Protein AF-A0AAE1QEJ2-F1 (afdb_monomer_lite)

Secondary structure (DSSP, 8-state):
--GGGS--PPPP--SGGGHHHHHHTT-EEE-BTTSHHHHHHHH--SSHHHHHHHH--GGG-BSSHHHHHHHHHHSSEEE---HHHHHHHHHHT-GGG----S--SS-PPP-----TT-TTHHHHHHHHHHHHHTTHHHHHHHHHHHHHHHHHGGGS-----SS--PPPP--HHHHHHHHHHHHHHHHHHHHHHHHHHHHHHHHHTT-

Foldseek 3Di:
DCPPQDPPDDPDDQDLVCVVVLVVVVEAEEEAPPDPLLVQLVPDPDDSSVVSNVRHDPVRYDNDVVVLVVCLQPDNYHYDDAPLVLLLVCLLQPVVSDDDHNDDPDHDDDDDDDDPPDVCVVVVVVVVVVCVVVCVVVVVSVVSSVVSNVNNVVPDDDDDPDDPPPRDPDDVVSCVVVVVVVVVVVVVVVVVVVVVVVVVVVVVVVD

Organism: NCBI:txid1843537

pLDDT: mean 81.91, std 16.11, range [33.69, 95.88]

InterPro domains:
  IPR052192 Ionotropic receptor [PTHR42643] (2-200)

Sequence (207 aa):
MAVLAVPSYETPVDSLWDLPAAAAQGFSVGLVKDTSIQYIFQEAKSGVYQEVWKLLDYTKFVRYPDHGFDKITQEKYLFINSQMNSELRAVQRGRQRFYLAQQTFYPQGYGIACFSGAPFLPKFNQMLMRILSSGLISHWKDIELGRASSSSSASSSTPTLTGNRKPEAITLEHLQAAFFILVLGFLTAVISLVGEVAWTAWSKSCW

Structure (mmCIF, N/CA/C/O backbone):
data_AF-A0AAE1QEJ2-F1
#
_entry.id   AF-A0AAE1QEJ2-F1
#
loop_
_atom_site.group_PDB
_atom_site.id
_atom_site.type_symbol
_atom_site.label_atom_id
_atom_site.label_alt_id
_atom_site.label_comp_id
_atom_site.label_asym_id
_atom_site.label_entity_id
_atom_site.label_seq_id
_atom_site.pdbx_PDB_ins_code
_atom_site.Cartn_x
_atom_site.Cartn_y
_atom_site.Cartn_z
_atom_site.occupancy
_atom_site.B_iso_or_equiv
_atom_site.auth_seq_id
_atom_site.auth_comp_id
_atom_site.auth_asym_id
_atom_site.auth_atom_id
_atom_site.pdbx_PDB_model_num
ATOM 1 N N . MET A 1 1 ? -32.666 9.761 10.739 1.00 40.25 1 MET A N 1
ATOM 2 C CA . MET A 1 1 ? -31.231 9.434 10.605 1.00 40.25 1 MET A CA 1
ATOM 3 C C . MET A 1 1 ? -30.922 8.311 11.581 1.00 40.25 1 MET A C 1
ATOM 5 O O . MET A 1 1 ? -31.095 8.510 12.774 1.00 40.25 1 MET A O 1
ATOM 9 N N . ALA A 1 2 ? -30.595 7.115 11.092 1.00 45.81 2 ALA A N 1
ATOM 10 C CA . ALA A 1 2 ? -30.314 5.957 11.940 1.00 45.81 2 ALA A CA 1
ATOM 11 C C . ALA A 1 2 ? -28.818 5.934 12.291 1.00 45.81 2 ALA A C 1
ATOM 13 O O . ALA A 1 2 ? -28.011 5.393 11.546 1.00 45.81 2 ALA A O 1
ATOM 14 N N . VAL A 1 3 ? -28.453 6.567 13.407 1.00 58.25 3 VAL A N 1
ATOM 15 C CA . VAL A 1 3 ? -27.060 6.678 13.890 1.00 58.25 3 VAL A CA 1
ATOM 16 C C . VAL A 1 3 ? -26.511 5.331 14.393 1.00 58.25 3 VAL A C 1
ATOM 18 O O . VAL A 1 3 ? -25.309 5.112 14.376 1.00 58.25 3 VAL A O 1
ATOM 21 N N . LEU A 1 4 ? -27.385 4.397 14.777 1.00 53.62 4 LEU A N 1
ATOM 22 C CA . LEU A 1 4 ? -27.013 3.111 15.386 1.00 53.62 4 LEU A CA 1
ATOM 23 C C . LEU A 1 4 ? -26.600 2.015 14.389 1.00 53.62 4 LEU A C 1
ATOM 25 O O . LEU A 1 4 ? -26.106 0.979 14.812 1.00 53.62 4 LEU A O 1
ATOM 29 N N . ALA A 1 5 ? -26.824 2.211 13.086 1.00 53.41 5 ALA A N 1
ATOM 30 C CA . ALA A 1 5 ? -26.539 1.205 12.054 1.00 53.41 5 ALA A CA 1
ATOM 31 C C . ALA A 1 5 ? -25.294 1.530 11.216 1.00 53.41 5 ALA A C 1
ATOM 33 O O . ALA A 1 5 ? -24.983 0.807 10.271 1.00 53.41 5 ALA A O 1
ATOM 34 N N . VAL A 1 6 ? -24.611 2.637 11.521 1.00 51.19 6 VAL A N 1
ATOM 35 C CA . VAL A 1 6 ? -23.364 3.007 10.856 1.00 51.19 6 VAL A CA 1
ATOM 36 C C . VAL A 1 6 ? -22.226 2.522 11.750 1.00 51.19 6 VAL A C 1
ATOM 38 O O . VAL A 1 6 ? -21.925 3.190 12.738 1.00 51.19 6 VAL A O 1
ATOM 41 N N . PRO A 1 7 ? -21.610 1.361 11.466 1.00 50.53 7 PRO A N 1
ATOM 42 C CA . PRO A 1 7 ? -20.359 1.001 12.117 1.00 50.53 7 PRO A CA 1
ATOM 43 C C . PRO A 1 7 ? -19.356 2.143 11.924 1.00 50.53 7 PRO A C 1
ATOM 45 O O . PRO A 1 7 ? -19.162 2.626 10.804 1.00 50.53 7 PRO A O 1
ATOM 48 N N . SER A 1 8 ? -18.740 2.588 13.020 1.00 47.16 8 SER A N 1
ATOM 49 C CA . SER A 1 8 ? -17.640 3.553 12.999 1.00 47.16 8 SER A CA 1
ATOM 50 C C . SER A 1 8 ? -16.418 2.898 12.358 1.00 47.16 8 SER A C 1
ATOM 52 O O . SER A 1 8 ? -15.532 2.403 13.049 1.00 47.16 8 SER A O 1
ATOM 54 N N . TYR A 1 9 ? -16.388 2.829 11.030 1.00 54.56 9 TYR A N 1
ATOM 55 C CA . TYR A 1 9 ? -15.175 2.465 10.314 1.00 54.56 9 TYR A CA 1
ATOM 56 C C . TYR A 1 9 ? -14.162 3.605 10.465 1.00 54.56 9 TYR A C 1
ATOM 58 O O . TYR A 1 9 ? -14.512 4.775 10.295 1.00 54.56 9 TYR A O 1
ATOM 66 N N . GLU A 1 10 ? -12.910 3.266 10.789 1.00 59.81 10 GLU A N 1
ATOM 67 C CA . GLU A 1 10 ? -11.792 4.200 10.632 1.00 59.81 10 GLU A CA 1
ATOM 68 C C . GLU A 1 10 ? -11.818 4.727 9.187 1.00 59.81 10 GLU A C 1
ATOM 70 O O . GLU A 1 10 ? -12.083 3.968 8.249 1.00 59.81 10 GLU A O 1
ATOM 75 N N . THR A 1 11 ? -11.624 6.037 9.007 1.00 65.69 11 THR A N 1
ATOM 76 C CA . THR A 1 11 ? -11.681 6.671 7.683 1.00 65.69 11 THR A CA 1
ATOM 77 C C . THR A 1 11 ? -10.707 5.965 6.743 1.00 65.69 11 THR A C 1
ATOM 79 O O . THR A 1 11 ? -9.507 5.960 7.038 1.00 65.69 11 THR A O 1
ATOM 82 N N . PRO A 1 12 ? -11.183 5.353 5.644 1.00 73.00 12 PRO A N 1
ATOM 83 C CA . PRO A 1 12 ? -10.303 4.636 4.742 1.00 73.00 12 PRO A CA 1
ATOM 84 C C . PRO A 1 12 ? -9.299 5.597 4.109 1.00 73.00 12 PRO A C 1
ATOM 86 O O . PRO A 1 12 ? -9.646 6.705 3.705 1.00 73.00 12 PRO A O 1
ATOM 89 N N . VAL A 1 13 ? -8.046 5.158 4.020 1.00 83.69 13 VAL A N 1
ATOM 90 C CA . VAL A 1 13 ? -6.993 5.880 3.303 1.00 83.69 13 VAL A CA 1
ATOM 91 C C . VAL A 1 13 ? -7.122 5.522 1.827 1.00 83.69 13 VAL A C 1
ATOM 93 O O . VAL A 1 13 ? -6.744 4.421 1.425 1.00 83.69 13 VAL A O 1
ATOM 96 N N . ASP A 1 14 ? -7.689 6.431 1.036 1.00 87.19 14 ASP A N 1
ATOM 97 C CA . ASP A 1 14 ? -7.987 6.193 -0.381 1.00 87.19 14 ASP A CA 1
ATOM 98 C C . ASP A 1 14 ? -6.968 6.823 -1.334 1.00 87.19 14 ASP A C 1
ATOM 100 O O . ASP A 1 14 ? -6.830 6.369 -2.474 1.00 87.19 14 ASP A O 1
ATOM 104 N N . SER A 1 15 ? -6.230 7.832 -0.868 1.00 87.62 15 SER A N 1
ATOM 105 C CA . SER A 1 15 ? -5.242 8.565 -1.655 1.00 87.62 15 SER A CA 1
ATOM 106 C C . SER A 1 15 ? -3.905 8.736 -0.930 1.00 87.62 15 SER A C 1
ATOM 108 O O . SER A 1 15 ? -3.794 8.589 0.287 1.00 87.62 15 SER A O 1
ATOM 110 N N . LEU A 1 16 ? -2.867 9.121 -1.683 1.00 87.38 16 LEU A N 1
ATOM 111 C CA . LEU A 1 16 ? -1.586 9.521 -1.085 1.00 87.38 16 LEU A CA 1
ATOM 112 C C . LEU A 1 16 ? -1.713 10.773 -0.204 1.00 87.38 16 LEU A C 1
ATOM 114 O O . LEU A 1 16 ? -0.916 10.949 0.714 1.00 87.38 16 LEU A O 1
ATOM 118 N N . TRP A 1 17 ? -2.705 11.625 -0.470 1.00 88.00 17 TRP A N 1
ATOM 119 C CA . TRP A 1 17 ? -2.951 12.854 0.284 1.00 88.00 17 TRP A CA 1
ATOM 120 C C . TRP A 1 17 ? -3.521 12.596 1.677 1.00 88.00 17 TRP A C 1
ATOM 122 O O . TRP A 1 17 ? -3.392 13.450 2.550 1.00 88.00 17 TRP A O 1
ATOM 132 N N . ASP A 1 18 ? -4.095 11.413 1.895 1.00 89.12 18 ASP A N 1
ATOM 133 C CA . ASP A 1 18 ? -4.664 11.004 3.180 1.00 89.12 18 ASP A CA 1
ATOM 134 C C . ASP A 1 18 ? -3.608 10.368 4.102 1.00 89.12 18 ASP A C 1
ATOM 136 O O . ASP A 1 18 ? -3.819 10.245 5.311 1.00 89.12 18 ASP A O 1
ATOM 140 N N . LEU A 1 19 ? -2.437 10.000 3.562 1.00 88.12 19 LEU A N 1
ATOM 141 C CA . LEU A 1 19 ? -1.341 9.395 4.328 1.00 88.12 19 LEU A CA 1
ATOM 142 C C . LEU A 1 19 ? -0.843 10.253 5.504 1.00 88.12 19 LEU A C 1
ATOM 144 O O . LEU A 1 19 ? -0.615 9.678 6.569 1.00 88.12 19 LEU A O 1
ATOM 148 N N . PRO A 1 20 ? -0.690 11.589 5.391 1.00 88.31 20 PRO A N 1
ATOM 149 C CA . PRO A 1 20 ? -0.313 12.427 6.528 1.00 88.31 20 PRO A CA 1
ATOM 150 C C . PRO A 1 20 ? -1.344 12.371 7.664 1.00 88.31 20 PRO A C 1
ATOM 152 O O . PRO A 1 20 ? -0.971 12.292 8.834 1.00 88.31 20 PRO A O 1
ATOM 155 N N . ALA A 1 21 ? -2.638 12.366 7.328 1.00 88.00 21 ALA A N 1
ATOM 156 C CA . ALA A 1 21 ? -3.711 12.270 8.314 1.00 88.00 21 ALA A CA 1
ATOM 157 C C . ALA A 1 21 ? -3.715 10.897 9.002 1.00 88.00 21 ALA A C 1
ATOM 159 O O . ALA A 1 21 ? -3.847 10.818 10.222 1.00 88.00 21 ALA A O 1
ATOM 160 N N . ALA A 1 22 ? -3.493 9.822 8.245 1.00 87.69 22 ALA A N 1
ATOM 161 C CA . ALA A 1 22 ? -3.368 8.479 8.802 1.00 87.69 22 ALA A CA 1
ATOM 162 C C . ALA A 1 22 ? -2.126 8.334 9.698 1.00 87.69 22 ALA A C 1
ATOM 164 O O . ALA A 1 22 ? -2.203 7.760 10.784 1.00 87.69 22 ALA A O 1
ATOM 165 N N . ALA A 1 23 ? -0.990 8.908 9.298 1.00 86.69 23 ALA A N 1
ATOM 166 C CA . ALA A 1 23 ? 0.221 8.915 10.115 1.00 86.69 23 ALA A CA 1
ATOM 167 C C . ALA A 1 23 ? -0.006 9.628 11.460 1.00 86.69 23 ALA A C 1
ATOM 169 O O . ALA A 1 23 ? 0.416 9.127 12.502 1.00 86.69 23 ALA A O 1
ATOM 170 N N . ALA A 1 24 ? -0.754 10.738 11.468 1.00 86.50 24 ALA A N 1
ATOM 171 C CA . ALA A 1 24 ? -1.148 11.430 12.698 1.00 86.50 24 ALA A CA 1
ATOM 172 C C . ALA A 1 24 ? -2.061 10.583 13.610 1.00 86.50 24 ALA A C 1
ATOM 174 O O . ALA A 1 24 ? -2.039 10.750 14.827 1.00 86.50 24 ALA A O 1
ATOM 175 N N . GLN A 1 25 ? -2.820 9.639 13.044 1.00 87.12 25 GLN A N 1
ATOM 176 C CA . GLN A 1 25 ? -3.629 8.658 13.784 1.00 87.12 25 GLN A CA 1
ATOM 177 C C . GLN A 1 25 ? -2.815 7.440 14.271 1.00 87.12 25 GLN A C 1
ATOM 179 O O . GLN A 1 25 ? -3.378 6.506 14.848 1.00 87.12 25 GLN A O 1
ATOM 184 N N . GLY A 1 26 ? -1.495 7.435 14.057 1.00 88.25 26 GLY A N 1
ATOM 185 C CA . GLY A 1 26 ? -0.587 6.379 14.503 1.00 88.25 26 GLY A CA 1
ATOM 186 C C . GLY A 1 26 ? -0.386 5.241 13.501 1.00 88.25 26 GLY A C 1
ATOM 187 O O . GLY A 1 26 ? 0.191 4.218 13.871 1.00 88.25 26 GLY A O 1
ATOM 188 N N . PHE A 1 27 ? -0.833 5.386 12.248 1.00 90.38 27 PHE A N 1
ATOM 189 C CA . PHE A 1 27 ? -0.509 4.412 11.207 1.00 90.38 27 PHE A CA 1
ATOM 190 C C . PHE A 1 27 ? 0.948 4.545 10.774 1.00 90.38 27 PHE A C 1
ATOM 192 O O . PHE A 1 27 ? 1.416 5.622 10.411 1.00 90.38 27 PHE A O 1
ATOM 199 N N . SER A 1 28 ? 1.659 3.422 10.751 1.00 91.44 28 SER A N 1
ATOM 200 C CA . SER A 1 28 ? 2.988 3.360 10.148 1.00 91.44 28 SER A CA 1
ATOM 201 C C . SER A 1 28 ? 2.877 2.982 8.676 1.00 91.44 28 SER A C 1
ATOM 203 O O . SER A 1 28 ? 2.123 2.084 8.313 1.00 91.44 28 SER A O 1
ATOM 205 N N . VAL A 1 29 ? 3.612 3.677 7.814 1.00 92.00 29 VAL A N 1
ATOM 206 C CA . VAL A 1 29 ? 3.600 3.423 6.371 1.00 92.00 29 VAL A CA 1
ATOM 207 C C . VAL A 1 29 ? 4.871 2.681 5.994 1.00 92.00 29 VAL A C 1
ATOM 209 O O . VAL A 1 29 ? 5.966 3.059 6.416 1.00 92.00 29 VAL A O 1
ATOM 212 N N . GLY A 1 30 ? 4.753 1.635 5.182 1.00 92.06 30 GLY A N 1
ATOM 213 C CA . GLY A 1 30 ? 5.932 0.952 4.683 1.00 92.06 30 GLY A CA 1
ATOM 214 C C . GLY A 1 30 ? 5.808 0.377 3.284 1.00 92.06 30 GLY A C 1
ATOM 215 O O . GLY A 1 30 ? 4.750 0.331 2.656 1.00 92.06 30 GLY A O 1
ATOM 216 N N . LEU A 1 31 ? 6.983 0.007 2.791 1.00 93.69 31 LEU A N 1
ATOM 217 C CA . LEU A 1 31 ? 7.288 -0.305 1.404 1.00 93.69 31 LEU A CA 1
ATOM 218 C C . LEU A 1 31 ? 8.185 -1.534 1.346 1.00 93.69 31 LEU A C 1
ATOM 220 O O . LEU A 1 31 ? 8.792 -1.931 2.345 1.00 93.69 31 LEU A O 1
ATOM 224 N N . VAL A 1 32 ? 8.313 -2.104 0.152 1.00 93.62 32 VAL A N 1
ATOM 225 C CA . VAL A 1 32 ? 9.334 -3.116 -0.117 1.00 93.62 32 VAL A CA 1
ATOM 226 C C . VAL A 1 32 ? 10.659 -2.429 -0.444 1.00 93.62 32 VAL A C 1
ATOM 228 O O . VAL A 1 32 ? 10.702 -1.545 -1.306 1.00 93.62 32 VAL A O 1
ATOM 231 N N . LYS A 1 33 ? 11.731 -2.848 0.233 1.00 92.75 33 LYS A N 1
ATOM 232 C CA . LYS A 1 33 ? 13.086 -2.321 0.033 1.00 92.75 33 LYS A CA 1
ATOM 233 C C . LYS A 1 33 ? 13.588 -2.560 -1.389 1.00 92.75 33 LYS A C 1
ATOM 235 O O . LYS A 1 33 ? 13.289 -3.592 -1.985 1.00 92.75 33 LYS A O 1
ATOM 240 N N . ASP A 1 34 ? 14.369 -1.611 -1.890 1.00 90.88 34 ASP A N 1
ATOM 241 C CA . ASP A 1 34 ? 15.094 -1.674 -3.164 1.00 90.88 34 ASP A CA 1
ATOM 242 C C . ASP A 1 34 ? 14.173 -1.904 -4.377 1.00 90.88 34 ASP A C 1
ATOM 244 O O . ASP A 1 34 ? 14.541 -2.535 -5.368 1.00 90.88 34 ASP A O 1
ATOM 248 N N . THR A 1 35 ? 12.944 -1.384 -4.303 1.00 90.25 35 THR A N 1
ATOM 249 C CA . THR A 1 35 ? 11.954 -1.463 -5.385 1.00 90.25 35 THR A CA 1
ATOM 250 C C . THR A 1 35 ? 11.780 -0.135 -6.103 1.00 90.25 35 THR A C 1
ATOM 252 O O . THR A 1 35 ? 12.029 0.930 -5.541 1.00 90.25 35 THR A O 1
ATOM 255 N N . SER A 1 36 ? 11.273 -0.184 -7.339 1.00 89.62 36 SER A N 1
ATOM 256 C CA . SER A 1 36 ? 10.950 1.011 -8.132 1.00 89.62 36 SER A CA 1
ATOM 257 C C . SER A 1 36 ? 10.072 2.012 -7.377 1.00 89.62 36 SER A C 1
ATOM 259 O O . SER A 1 36 ? 10.263 3.214 -7.514 1.00 89.62 36 SER A O 1
ATOM 261 N N . ILE A 1 37 ? 9.156 1.531 -6.533 1.00 90.50 37 ILE A N 1
ATOM 262 C CA . ILE A 1 37 ? 8.294 2.385 -5.711 1.00 90.50 37 ILE A CA 1
ATOM 263 C C . ILE A 1 37 ? 9.130 3.183 -4.702 1.00 90.50 37 ILE A C 1
ATOM 265 O O . ILE A 1 37 ? 8.950 4.393 -4.601 1.00 90.50 37 ILE A O 1
ATOM 269 N N . GLN A 1 38 ? 10.070 2.538 -3.999 1.00 91.94 38 GLN A N 1
ATOM 270 C CA . GLN A 1 38 ? 10.987 3.238 -3.092 1.00 91.94 38 GLN A CA 1
ATOM 271 C C . GLN A 1 38 ? 11.778 4.314 -3.844 1.00 91.94 38 GLN A C 1
ATOM 273 O O . GLN A 1 38 ? 11.824 5.456 -3.390 1.00 91.94 38 GLN A O 1
ATOM 278 N N . TYR A 1 39 ? 12.362 3.964 -4.995 1.00 91.75 39 TYR A N 1
ATOM 279 C CA . TYR A 1 39 ? 13.159 4.901 -5.790 1.00 91.75 39 TYR A CA 1
ATOM 280 C C . TYR A 1 39 ? 12.354 6.132 -6.226 1.00 91.75 39 TYR A C 1
ATOM 282 O O . TYR A 1 39 ? 12.859 7.244 -6.127 1.00 91.75 39 TYR A O 1
ATOM 290 N N . ILE A 1 40 ? 11.088 5.969 -6.627 1.00 91.62 40 ILE A N 1
ATOM 291 C CA . ILE A 1 40 ? 10.226 7.092 -7.041 1.00 91.62 40 ILE A CA 1
ATOM 292 C C . ILE A 1 40 ? 10.022 8.100 -5.909 1.00 91.62 40 ILE A C 1
ATOM 294 O O . ILE A 1 40 ? 10.117 9.304 -6.137 1.00 91.62 40 ILE A O 1
ATOM 298 N N . PHE A 1 41 ? 9.752 7.626 -4.691 1.00 92.06 41 PHE A N 1
ATOM 299 C CA . PHE A 1 41 ? 9.603 8.519 -3.542 1.00 92.06 41 PHE A CA 1
ATOM 300 C C . PHE A 1 41 ? 10.940 9.158 -3.147 1.00 92.06 41 PHE A C 1
ATOM 302 O O . PHE A 1 41 ? 10.983 10.344 -2.831 1.00 92.06 41 PHE A O 1
ATOM 309 N N . GLN A 1 42 ? 12.034 8.398 -3.218 1.00 92.25 42 GLN A N 1
ATOM 310 C CA . GLN A 1 42 ? 13.370 8.868 -2.862 1.00 92.25 42 GLN A CA 1
ATOM 311 C C . GLN A 1 42 ? 13.911 9.936 -3.829 1.00 92.25 42 GLN A C 1
ATOM 313 O O . GLN A 1 42 ? 14.566 10.882 -3.393 1.00 92.25 42 GLN A O 1
ATOM 318 N N . GLU A 1 43 ? 13.654 9.805 -5.132 1.00 93.06 43 GLU A N 1
ATOM 319 C CA . GLU A 1 43 ? 14.127 10.749 -6.155 1.00 93.06 43 GLU A CA 1
ATOM 320 C C . GLU A 1 43 ? 13.209 11.966 -6.340 1.00 93.06 43 GLU A C 1
ATOM 322 O O . GLU A 1 43 ? 13.578 12.930 -7.022 1.00 93.06 43 GLU A O 1
ATOM 327 N N . ALA A 1 44 ? 12.022 11.963 -5.730 1.00 91.12 44 ALA A N 1
ATOM 328 C CA . ALA A 1 44 ? 11.073 13.060 -5.835 1.00 91.12 44 ALA A CA 1
ATOM 329 C C . ALA A 1 44 ? 11.631 14.357 -5.220 1.00 91.12 44 ALA A C 1
ATOM 331 O O . ALA A 1 44 ? 11.829 14.479 -4.010 1.00 91.12 44 ALA A O 1
ATOM 332 N N . LYS A 1 45 ? 11.849 15.371 -6.065 1.00 89.12 45 LYS A N 1
ATOM 333 C CA . LYS A 1 45 ? 12.392 16.678 -5.649 1.00 89.12 45 LYS A CA 1
ATOM 334 C C . LYS A 1 45 ? 11.330 17.666 -5.161 1.00 89.12 45 LYS A C 1
ATOM 336 O O . LYS A 1 45 ? 11.683 18.631 -4.487 1.00 89.12 45 LYS A O 1
ATOM 341 N N . SER A 1 46 ? 10.065 17.452 -5.515 1.00 87.25 46 SER A N 1
ATOM 342 C CA . SER A 1 46 ? 8.933 18.308 -5.149 1.00 87.25 46 SER A CA 1
ATOM 343 C C . SER A 1 46 ? 7.600 17.555 -5.253 1.00 87.25 46 SER A C 1
ATOM 345 O O . SER A 1 46 ? 7.520 16.482 -5.857 1.00 87.25 46 SER A O 1
ATOM 347 N N . GLY A 1 47 ? 6.546 18.127 -4.664 1.00 88.88 47 GLY A N 1
ATOM 348 C CA . GLY A 1 47 ? 5.183 17.594 -4.709 1.00 88.88 47 GLY A CA 1
ATOM 349 C C . GLY A 1 47 ? 4.914 16.466 -3.708 1.00 88.88 47 GLY A C 1
ATOM 350 O O . GLY A 1 47 ? 5.713 16.192 -2.814 1.00 88.88 47 GLY A O 1
ATOM 351 N N . VAL A 1 48 ? 3.778 15.789 -3.894 1.00 89.19 48 VAL A N 1
ATOM 352 C CA . VAL A 1 48 ? 3.219 14.789 -2.957 1.00 89.19 48 VAL A CA 1
ATOM 353 C C . VAL A 1 48 ? 4.194 13.669 -2.643 1.00 89.19 48 VAL A C 1
ATOM 355 O O . VAL A 1 48 ? 4.308 13.240 -1.504 1.00 89.19 48 VAL A O 1
ATOM 358 N N . TYR A 1 49 ? 4.925 13.192 -3.650 1.00 91.31 49 TYR A N 1
ATOM 359 C CA . TYR A 1 49 ? 5.873 12.097 -3.474 1.00 91.31 49 TYR A CA 1
ATOM 360 C C . TYR A 1 49 ? 6.998 12.465 -2.504 1.00 91.31 49 TYR A C 1
ATOM 362 O O . TYR A 1 49 ? 7.388 11.644 -1.679 1.00 91.31 49 TYR A O 1
ATOM 370 N N . GLN A 1 50 ? 7.467 13.714 -2.539 1.00 91.69 50 GLN A N 1
ATOM 371 C CA . GLN A 1 50 ? 8.477 14.192 -1.602 1.00 91.69 50 GLN A CA 1
ATOM 372 C C . GLN A 1 50 ? 7.905 14.349 -0.186 1.00 91.69 50 GLN A C 1
ATOM 374 O O . GLN A 1 50 ? 8.585 14.050 0.794 1.00 91.69 50 GLN A O 1
ATOM 379 N N . GLU A 1 51 ? 6.668 14.830 -0.063 1.00 90.25 51 GLU A N 1
ATOM 380 C CA . GLU A 1 51 ? 5.989 14.957 1.232 1.00 90.25 51 GLU A CA 1
ATOM 381 C C . GLU A 1 51 ? 5.764 13.590 1.875 1.00 90.25 51 GLU A C 1
ATOM 383 O O . GLU A 1 51 ? 6.112 13.393 3.037 1.00 90.25 51 GLU A O 1
ATOM 388 N N . VAL A 1 52 ? 5.294 12.617 1.093 1.00 90.38 52 VAL A N 1
ATOM 389 C CA . VAL A 1 52 ? 5.146 11.226 1.529 1.00 90.38 52 VAL A CA 1
ATOM 390 C C . VAL A 1 52 ? 6.502 10.632 1.901 1.00 90.38 52 VAL A C 1
ATOM 392 O O . VAL A 1 52 ? 6.604 9.997 2.943 1.00 90.38 52 VAL A O 1
ATOM 395 N N . TRP A 1 53 ? 7.569 10.886 1.134 1.00 91.88 53 TRP A N 1
ATOM 396 C CA . TRP A 1 53 ? 8.915 10.408 1.477 1.00 91.88 53 TRP A CA 1
ATOM 397 C C . TRP A 1 53 ? 9.392 10.864 2.857 1.00 91.88 53 TRP A C 1
ATOM 399 O O . TRP A 1 53 ? 9.999 10.080 3.579 1.00 91.88 53 TRP A O 1
ATOM 409 N N . LYS A 1 54 ? 9.062 12.092 3.268 1.00 90.75 54 LYS A N 1
ATOM 410 C CA . LYS A 1 54 ? 9.396 12.604 4.609 1.00 90.75 54 LYS A CA 1
ATOM 411 C C . LYS A 1 54 ? 8.625 11.904 5.733 1.00 90.75 54 LYS A C 1
ATOM 413 O O . LYS A 1 54 ? 9.094 11.908 6.866 1.00 90.75 54 LYS A O 1
ATOM 418 N N . LEU A 1 55 ? 7.456 11.339 5.433 1.00 88.75 55 LEU A N 1
ATOM 419 C CA . LEU A 1 55 ? 6.633 10.585 6.385 1.00 88.75 55 LEU A CA 1
ATOM 420 C C . LEU A 1 55 ? 7.056 9.117 6.500 1.00 88.75 55 LEU A C 1
ATOM 422 O O . LEU A 1 55 ? 6.671 8.435 7.448 1.00 88.75 55 LEU A O 1
ATOM 426 N N . LEU A 1 56 ? 7.811 8.612 5.524 1.00 90.44 56 LEU A N 1
ATOM 427 C CA . LEU A 1 56 ? 8.220 7.219 5.471 1.00 90.44 56 LEU A CA 1
ATOM 428 C C . LEU A 1 56 ? 9.401 6.955 6.405 1.00 90.44 56 LEU A C 1
ATOM 430 O O . LEU A 1 56 ? 10.404 7.664 6.401 1.00 90.44 56 LEU A O 1
ATOM 434 N N . ASP A 1 57 ? 9.301 5.865 7.162 1.00 90.06 57 ASP A N 1
ATOM 435 C CA . ASP A 1 57 ? 10.376 5.383 8.023 1.00 90.06 57 ASP A CA 1
ATOM 436 C C . ASP A 1 57 ? 11.022 4.140 7.399 1.00 90.06 57 ASP A C 1
ATOM 438 O O . ASP A 1 57 ? 10.397 3.083 7.262 1.00 90.06 57 ASP A O 1
ATOM 442 N N . TYR A 1 58 ? 12.307 4.250 7.053 1.00 87.06 58 TYR A N 1
ATOM 443 C CA . TYR A 1 58 ? 13.079 3.162 6.452 1.00 87.06 58 TYR A CA 1
ATOM 444 C C . TYR A 1 58 ? 13.140 1.905 7.341 1.00 87.06 58 TYR A C 1
ATOM 446 O O . TYR A 1 58 ? 13.260 0.783 6.836 1.00 87.06 58 TYR A O 1
ATOM 454 N N . THR A 1 59 ? 13.015 2.051 8.666 1.00 88.12 59 THR A N 1
ATOM 455 C CA . THR A 1 59 ? 12.976 0.911 9.597 1.00 88.12 59 THR A CA 1
ATOM 456 C C . THR A 1 59 ? 11.705 0.073 9.442 1.00 88.12 59 THR A C 1
ATOM 458 O O . THR A 1 59 ? 11.705 -1.124 9.737 1.00 88.12 59 THR A O 1
ATOM 461 N N . LYS A 1 60 ? 10.626 0.672 8.923 1.00 90.69 60 LYS A N 1
ATOM 462 C CA . LYS A 1 60 ? 9.325 0.027 8.709 1.00 90.69 60 LYS A CA 1
ATOM 463 C C . LYS A 1 60 ? 9.219 -0.682 7.360 1.00 90.69 60 LYS A C 1
ATOM 465 O O . LYS A 1 60 ? 8.224 -1.373 7.113 1.00 90.69 60 LYS A O 1
ATOM 470 N N . PHE A 1 61 ? 10.233 -0.560 6.505 1.00 93.31 61 PHE A N 1
ATOM 471 C CA . PHE A 1 61 ? 10.256 -1.209 5.198 1.00 93.31 61 PHE A CA 1
ATOM 472 C C . PHE A 1 61 ? 10.518 -2.709 5.333 1.00 93.31 61 PHE A C 1
ATOM 474 O O . PHE A 1 61 ? 11.313 -3.164 6.158 1.00 93.31 61 PHE A O 1
ATOM 481 N N . VAL A 1 62 ? 9.872 -3.486 4.473 1.00 93.31 62 VAL A N 1
ATOM 482 C CA . VAL A 1 62 ? 9.973 -4.945 4.437 1.00 93.31 62 VAL A CA 1
ATOM 483 C C . VAL A 1 62 ? 10.851 -5.396 3.276 1.00 93.31 62 VAL A C 1
ATOM 485 O O . VAL A 1 62 ? 10.937 -4.737 2.246 1.00 93.31 62 VAL A O 1
ATOM 488 N N . ARG A 1 63 ? 11.522 -6.540 3.423 1.00 91.69 63 ARG A N 1
ATOM 489 C CA . ARG A 1 63 ? 12.332 -7.119 2.337 1.00 91.69 63 ARG A CA 1
ATOM 490 C C . ARG A 1 63 ? 11.492 -7.917 1.342 1.00 91.69 63 ARG A C 1
ATOM 492 O O . ARG A 1 63 ? 11.798 -7.932 0.158 1.00 91.69 63 ARG A O 1
ATOM 499 N N . TYR A 1 64 ? 10.435 -8.563 1.830 1.00 90.88 64 TYR A N 1
ATOM 500 C CA . TYR A 1 64 ? 9.532 -9.371 1.017 1.00 90.88 64 TYR A CA 1
ATOM 501 C C . TYR A 1 64 ? 8.098 -8.851 1.151 1.00 90.88 64 TYR A C 1
ATOM 503 O O . TYR A 1 64 ? 7.695 -8.512 2.268 1.00 90.88 64 TYR A O 1
ATOM 511 N N . PRO A 1 65 ? 7.312 -8.827 0.056 1.00 89.69 65 PRO A N 1
ATOM 512 C CA . PRO A 1 65 ? 5.927 -8.361 0.090 1.00 89.69 65 PRO A CA 1
ATOM 513 C C . PRO A 1 65 ? 5.056 -9.104 1.105 1.00 89.69 65 PRO A C 1
ATOM 515 O O . PRO A 1 65 ? 4.209 -8.489 1.740 1.00 89.69 65 PRO A O 1
ATOM 518 N N . ASP A 1 66 ? 5.292 -10.407 1.292 1.00 91.06 66 ASP A N 1
ATOM 519 C CA . ASP A 1 66 ? 4.537 -11.245 2.229 1.00 91.06 66 ASP A CA 1
ATOM 520 C C . ASP A 1 66 ? 4.539 -10.705 3.660 1.00 91.06 66 ASP A C 1
ATOM 522 O O . ASP A 1 66 ? 3.478 -10.612 4.273 1.00 91.06 66 ASP A O 1
ATOM 526 N N . HIS A 1 67 ? 5.697 -10.253 4.145 1.00 92.56 67 HIS A N 1
ATOM 527 C CA . HIS A 1 67 ? 5.807 -9.655 5.474 1.00 92.56 67 HIS A CA 1
ATOM 528 C C . HIS A 1 67 ? 5.049 -8.332 5.586 1.00 92.56 67 HIS A C 1
ATOM 530 O O . HIS A 1 67 ? 4.586 -7.984 6.668 1.00 92.56 67 HIS A O 1
ATOM 536 N N . GLY A 1 68 ? 4.915 -7.591 4.481 1.00 92.12 68 GLY A N 1
ATOM 537 C CA . GLY A 1 68 ? 4.077 -6.395 4.437 1.00 92.12 68 GLY A CA 1
ATOM 538 C C . GLY A 1 68 ? 2.616 -6.747 4.702 1.00 92.12 68 GLY A C 1
ATOM 539 O O . GLY A 1 68 ? 1.992 -6.144 5.567 1.00 92.12 68 GLY A O 1
ATOM 540 N N . PHE A 1 69 ? 2.095 -7.784 4.038 1.00 92.31 69 PHE A N 1
ATOM 541 C CA . PHE A 1 69 ? 0.725 -8.261 4.266 1.00 92.31 69 PHE A CA 1
ATOM 542 C C . PHE A 1 69 ? 0.513 -8.865 5.658 1.00 92.31 69 PHE A C 1
ATOM 544 O O . PHE A 1 69 ? -0.571 -8.703 6.212 1.00 92.31 69 PHE A O 1
ATOM 551 N N . ASP A 1 70 ? 1.517 -9.532 6.234 1.00 92.19 70 ASP A N 1
ATOM 552 C CA . ASP A 1 70 ? 1.443 -10.027 7.617 1.00 92.19 70 ASP A CA 1
ATOM 553 C C . ASP A 1 70 ? 1.287 -8.863 8.607 1.00 92.19 70 ASP A C 1
ATOM 555 O O . ASP A 1 70 ? 0.398 -8.885 9.459 1.00 92.19 70 ASP A O 1
ATOM 559 N N . LYS A 1 71 ? 2.086 -7.801 8.444 1.00 92.00 71 LYS A N 1
ATOM 560 C CA . LYS A 1 71 ? 2.046 -6.611 9.303 1.00 92.00 71 LYS A CA 1
ATOM 561 C C . LYS A 1 71 ? 0.708 -5.882 9.278 1.00 92.00 71 LYS A C 1
ATOM 563 O O . LYS A 1 71 ? 0.217 -5.524 10.341 1.00 92.00 71 LYS A O 1
ATOM 568 N N . ILE A 1 72 ? 0.076 -5.742 8.108 1.00 91.75 72 ILE A N 1
ATOM 569 C CA . ILE A 1 72 ? -1.264 -5.124 7.986 1.00 91.75 72 ILE A CA 1
ATOM 570 C C . ILE A 1 72 ? -2.280 -5.806 8.916 1.00 91.75 72 ILE A C 1
ATOM 572 O O . ILE A 1 72 ? -3.168 -5.154 9.451 1.00 91.75 72 ILE A O 1
ATOM 576 N N . THR A 1 73 ? -2.159 -7.122 9.116 1.00 88.56 73 THR A N 1
ATOM 577 C CA . THR A 1 73 ? -3.096 -7.878 9.963 1.00 88.56 73 THR A CA 1
ATOM 578 C C . THR A 1 73 ? -2.778 -7.824 11.459 1.00 88.56 73 THR A C 1
ATOM 580 O O . THR A 1 73 ? -3.612 -8.232 12.262 1.00 88.56 73 THR A O 1
ATOM 583 N N . GLN A 1 74 ? -1.587 -7.356 11.839 1.00 89.44 74 GLN A N 1
ATOM 584 C CA . GLN A 1 74 ? -1.078 -7.403 13.215 1.00 89.44 74 GLN A CA 1
ATOM 585 C C . GLN A 1 74 ? -0.971 -6.020 13.863 1.00 89.44 74 GLN A C 1
ATOM 587 O O . GLN A 1 74 ? -1.123 -5.895 15.075 1.00 89.44 74 GLN A O 1
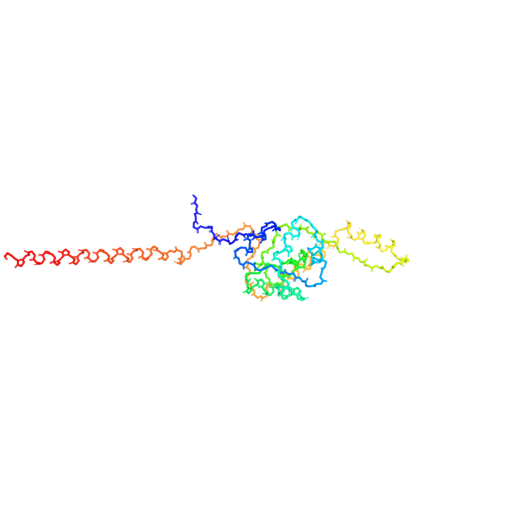ATOM 592 N N . GLU A 1 75 ? -0.692 -4.986 13.074 1.00 90.00 75 GLU A N 1
ATOM 593 C CA . GLU A 1 75 ? -0.427 -3.627 13.540 1.00 90.00 75 GLU A CA 1
ATOM 594 C C . GLU A 1 75 ? -1.147 -2.590 12.664 1.00 90.00 75 GLU A C 1
ATOM 596 O O . GLU A 1 75 ? -1.583 -2.887 11.551 1.00 90.00 75 GLU A O 1
ATOM 601 N N . LYS A 1 76 ? -1.264 -1.345 13.152 1.00 90.31 76 LYS A N 1
ATOM 602 C CA . LYS A 1 76 ? -1.760 -0.209 12.356 1.00 90.31 76 LYS A CA 1
ATOM 603 C C . LYS A 1 76 ? -0.726 0.157 11.287 1.00 90.31 76 LYS A C 1
ATOM 605 O O . LYS A 1 76 ? 0.106 1.050 11.475 1.00 90.31 76 LYS A O 1
ATOM 610 N N . TYR A 1 77 ? -0.746 -0.585 10.184 1.00 91.88 77 TYR A N 1
ATOM 611 C CA . TYR A 1 77 ? 0.253 -0.516 9.125 1.00 91.88 77 TYR A CA 1
ATOM 612 C C . TYR A 1 77 ? -0.388 -0.356 7.750 1.00 91.88 77 TYR A C 1
ATOM 614 O O . TYR A 1 77 ? -1.268 -1.120 7.354 1.00 91.88 77 TYR A O 1
ATOM 622 N N . LEU A 1 78 ? 0.094 0.636 7.007 1.00 92.31 78 LEU A N 1
ATOM 623 C CA . LEU A 1 78 ? -0.273 0.900 5.625 1.00 92.31 78 LEU A CA 1
ATOM 624 C C . LEU A 1 78 ? 0.854 0.417 4.724 1.00 92.31 78 LEU A C 1
ATOM 626 O O . LEU A 1 78 ? 2.001 0.853 4.843 1.00 92.31 78 LEU A O 1
ATOM 630 N N . PHE A 1 79 ? 0.521 -0.481 3.805 1.00 93.12 79 PHE A N 1
ATOM 631 C CA . PHE A 1 79 ? 1.502 -1.088 2.922 1.00 93.12 79 PHE A CA 1
ATOM 632 C C . PHE A 1 79 ? 1.321 -0.610 1.487 1.00 93.12 79 PHE A C 1
ATOM 634 O O . PHE A 1 79 ? 0.290 -0.854 0.860 1.00 93.12 79 PHE A O 1
ATOM 641 N N . ILE A 1 80 ? 2.349 0.047 0.955 1.00 92.06 80 ILE A N 1
ATOM 642 C CA . ILE A 1 80 ? 2.367 0.524 -0.424 1.00 92.06 80 ILE A CA 1
ATOM 643 C C . ILE A 1 80 ? 3.031 -0.540 -1.304 1.00 92.06 80 ILE A C 1
ATOM 645 O O . ILE A 1 80 ? 4.203 -0.877 -1.129 1.00 92.06 80 ILE A O 1
ATOM 649 N N . ASN A 1 81 ? 2.279 -1.060 -2.273 1.00 91.31 81 ASN A N 1
ATOM 650 C CA . ASN A 1 81 ? 2.726 -2.100 -3.198 1.00 91.31 81 ASN A CA 1
ATOM 651 C C . ASN A 1 81 ? 1.978 -1.996 -4.542 1.00 91.31 81 ASN A C 1
ATOM 653 O O . ASN A 1 81 ? 1.036 -1.214 -4.674 1.00 91.31 81 ASN A O 1
ATOM 657 N N . SER A 1 82 ? 2.381 -2.778 -5.548 1.00 89.25 82 SER A N 1
ATOM 658 C CA . SER A 1 82 ? 1.700 -2.802 -6.845 1.00 89.25 82 SER A CA 1
ATOM 659 C C . SER A 1 82 ? 0.261 -3.317 -6.728 1.00 89.25 82 SER A C 1
ATOM 661 O O . SER A 1 82 ? -0.012 -4.288 -6.019 1.00 89.25 82 SER A O 1
ATOM 663 N N . GLN A 1 83 ? -0.658 -2.692 -7.472 1.00 88.56 83 GLN A N 1
ATOM 664 C CA . GLN A 1 83 ? -2.091 -3.001 -7.416 1.00 88.56 83 GLN A CA 1
ATOM 665 C C . GLN A 1 83 ? -2.376 -4.492 -7.648 1.00 88.56 83 GLN A C 1
ATOM 667 O O . GLN A 1 83 ? -3.075 -5.112 -6.853 1.00 88.56 83 GLN A O 1
ATOM 672 N N . MET A 1 84 ? -1.783 -5.088 -8.689 1.00 86.31 84 MET A N 1
ATOM 673 C CA . MET A 1 84 ? -1.983 -6.505 -9.015 1.00 86.31 84 MET A CA 1
ATOM 674 C C . MET A 1 84 ? -1.552 -7.432 -7.871 1.00 86.31 84 MET A C 1
ATOM 676 O O . MET A 1 84 ? -2.255 -8.385 -7.538 1.00 86.31 84 MET A O 1
ATOM 680 N N . ASN A 1 85 ? -0.399 -7.155 -7.256 1.00 88.56 85 ASN A N 1
ATOM 681 C CA . ASN A 1 85 ? 0.113 -7.964 -6.153 1.00 88.56 85 ASN A CA 1
ATOM 682 C C . ASN A 1 85 ? -0.800 -7.832 -4.926 1.00 88.56 85 ASN A C 1
ATOM 684 O O . ASN A 1 85 ? -1.146 -8.831 -4.299 1.00 88.56 85 ASN A O 1
ATOM 688 N N . SER A 1 86 ? -1.262 -6.616 -4.637 1.00 90.56 86 SER A N 1
ATOM 689 C CA . SER A 1 86 ? -2.192 -6.355 -3.540 1.00 90.56 86 SER A CA 1
ATOM 690 C C . SER A 1 86 ? -3.564 -6.997 -3.740 1.00 90.56 86 SER A C 1
ATOM 692 O O . SER A 1 86 ? -4.074 -7.608 -2.804 1.00 90.56 86 SER A O 1
ATOM 694 N N . GLU A 1 87 ? -4.131 -6.950 -4.948 1.00 88.81 87 GLU A N 1
ATOM 695 C CA . GLU A 1 87 ? -5.375 -7.654 -5.291 1.00 88.81 87 GLU A CA 1
ATOM 696 C C . GLU A 1 87 ? -5.230 -9.167 -5.093 1.00 88.81 87 GLU A C 1
ATOM 698 O O . GLU A 1 87 ? -6.026 -9.782 -4.381 1.00 88.81 87 GLU A O 1
ATOM 703 N N . LEU A 1 88 ? -4.182 -9.762 -5.667 1.00 88.56 88 LEU A N 1
ATOM 704 C CA . LEU A 1 88 ? -3.958 -11.203 -5.606 1.00 88.56 88 LEU A CA 1
ATOM 705 C C . LEU A 1 88 ? -3.745 -11.688 -4.167 1.00 88.56 88 LEU A C 1
ATOM 707 O O . LEU A 1 88 ? -4.381 -12.650 -3.737 1.00 88.56 88 LEU A O 1
ATOM 711 N N . ARG A 1 89 ? -2.884 -11.013 -3.396 1.00 89.19 89 ARG A N 1
ATOM 712 C CA . ARG A 1 89 ? -2.593 -11.391 -2.004 1.00 89.19 89 ARG A CA 1
ATOM 713 C C . ARG A 1 89 ? -3.781 -11.171 -1.083 1.00 89.19 89 ARG A C 1
ATOM 715 O O . ARG A 1 89 ? -4.023 -12.019 -0.224 1.00 89.19 89 ARG A O 1
ATOM 722 N N . ALA A 1 90 ? -4.548 -10.100 -1.283 1.00 89.50 90 ALA A N 1
ATOM 723 C CA . ALA A 1 90 ? -5.778 -9.880 -0.533 1.00 89.50 90 ALA A CA 1
ATOM 724 C C . ALA A 1 90 ? -6.781 -11.012 -0.783 1.00 89.50 90 ALA A C 1
ATOM 726 O O . ALA A 1 90 ? -7.366 -11.522 0.167 1.00 89.50 90 ALA A O 1
ATOM 727 N N . VAL A 1 91 ? -6.950 -11.452 -2.034 1.00 88.75 91 VAL A N 1
ATOM 728 C CA . VAL A 1 91 ? -7.831 -12.582 -2.362 1.00 88.75 91 VAL A CA 1
ATOM 729 C C . VAL A 1 91 ? -7.322 -13.885 -1.739 1.00 88.75 91 VAL A C 1
ATOM 731 O O . VAL A 1 91 ? -8.089 -14.556 -1.057 1.00 88.75 91 VAL A O 1
ATOM 734 N N . GLN A 1 92 ? -6.031 -14.206 -1.882 1.00 86.56 92 GLN A N 1
ATOM 735 C CA . GLN A 1 92 ? -5.431 -15.425 -1.316 1.00 86.56 92 GLN A CA 1
ATOM 736 C C . GLN A 1 92 ? -5.550 -15.509 0.213 1.00 86.56 92 GLN A C 1
ATOM 738 O O . GLN A 1 92 ? -5.713 -16.595 0.763 1.00 86.56 92 GLN A O 1
ATOM 743 N N . ARG A 1 93 ? -5.456 -14.370 0.906 1.00 85.38 93 ARG A N 1
ATOM 744 C CA . ARG A 1 93 ? -5.448 -14.287 2.377 1.00 85.38 93 ARG A CA 1
ATOM 745 C C . ARG A 1 93 ? -6.817 -13.933 2.976 1.00 85.38 93 ARG A C 1
ATOM 747 O O . ARG A 1 93 ? -6.921 -13.728 4.186 1.00 85.38 93 ARG A O 1
ATOM 754 N N . GLY A 1 94 ? -7.858 -13.875 2.144 1.00 85.44 94 GLY A N 1
ATOM 755 C CA . GLY A 1 94 ? -9.213 -13.482 2.518 1.00 85.44 94 GLY A CA 1
ATOM 756 C C . GLY A 1 94 ? -9.449 -11.983 2.338 1.00 85.44 94 GLY A C 1
ATOM 757 O O . GLY A 1 94 ? -9.122 -11.177 3.208 1.00 85.44 94 GLY A O 1
ATOM 758 N N . ARG A 1 95 ? -10.102 -11.615 1.226 1.00 84.00 95 ARG A N 1
ATOM 759 C CA . ARG A 1 95 ? -10.308 -10.219 0.785 1.00 84.00 95 ARG A CA 1
ATOM 760 C C . ARG A 1 95 ? -10.928 -9.315 1.854 1.00 84.00 95 ARG A C 1
ATOM 762 O O . ARG A 1 95 ? -10.612 -8.134 1.892 1.00 84.00 95 ARG A O 1
ATOM 769 N N . GLN A 1 96 ? -11.770 -9.878 2.720 1.00 83.06 96 GLN A N 1
ATOM 770 C CA . GLN A 1 96 ? -12.471 -9.171 3.799 1.00 83.06 96 GLN A CA 1
ATOM 771 C C . GLN A 1 96 ? -11.522 -8.577 4.857 1.00 83.06 96 GLN A C 1
ATOM 773 O O . GLN A 1 96 ? -11.904 -7.654 5.564 1.00 83.06 96 GLN A O 1
ATOM 778 N N . ARG A 1 97 ? -10.290 -9.095 4.973 1.00 84.19 97 ARG A N 1
ATOM 779 C CA . ARG A 1 97 ? -9.287 -8.636 5.949 1.00 84.19 97 ARG A CA 1
ATOM 780 C C . ARG A 1 97 ? -8.472 -7.436 5.470 1.00 84.19 97 ARG A C 1
ATOM 782 O O . ARG A 1 97 ? -7.696 -6.889 6.242 1.00 84.19 97 ARG A O 1
ATOM 789 N N . PHE A 1 98 ? -8.611 -7.057 4.200 1.00 88.94 98 PHE A N 1
ATOM 790 C CA . PHE A 1 98 ? -7.774 -6.042 3.574 1.00 88.94 98 PHE A CA 1
AT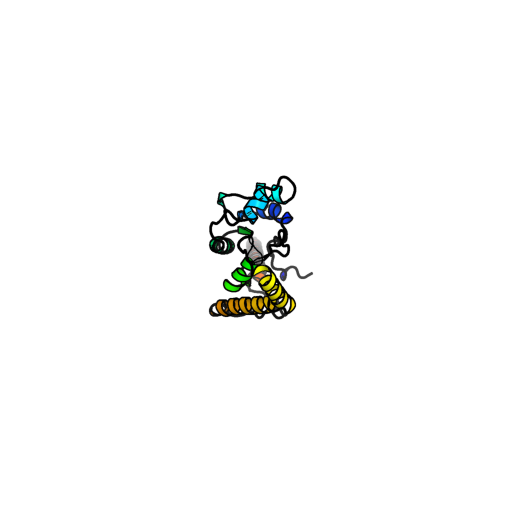OM 791 C C . PHE A 1 98 ? -8.630 -4.985 2.893 1.00 88.94 98 PHE A C 1
ATOM 793 O O . PHE A 1 98 ? -9.439 -5.289 2.012 1.00 88.94 98 PHE A O 1
ATOM 800 N N . TYR A 1 99 ? -8.375 -3.728 3.232 1.00 88.88 99 TYR A N 1
ATOM 801 C CA . TYR A 1 99 ? -8.851 -2.593 2.460 1.00 88.88 99 TYR A CA 1
ATOM 802 C C . TYR A 1 99 ? -7.815 -2.240 1.387 1.00 88.88 99 TYR A C 1
ATOM 804 O O . TYR A 1 99 ? -6.628 -2.135 1.682 1.00 88.88 99 TYR A O 1
ATOM 812 N N . LEU A 1 100 ? -8.255 -2.105 0.133 1.00 89.12 100 LEU A N 1
ATOM 813 C CA . LEU A 1 100 ? -7.401 -1.625 -0.957 1.00 89.12 100 LEU A CA 1
ATOM 814 C C . LEU A 1 100 ? -7.869 -0.218 -1.303 1.00 89.12 100 LEU A C 1
ATOM 816 O O . LEU A 1 100 ? -9.045 -0.055 -1.626 1.00 89.12 100 LEU A O 1
ATOM 820 N N . ALA A 1 101 ? -6.953 0.745 -1.231 1.00 88.12 101 ALA A N 1
ATOM 821 C CA . ALA A 1 101 ? -7.203 2.128 -1.612 1.00 88.12 101 ALA A CA 1
ATOM 822 C C . ALA A 1 101 ? -7.699 2.213 -3.062 1.00 88.12 101 ALA A C 1
ATOM 824 O O . ALA A 1 101 ? -7.228 1.472 -3.933 1.00 88.12 101 ALA A O 1
ATOM 825 N N . GLN A 1 102 ? -8.638 3.121 -3.325 1.00 83.88 102 GLN A N 1
ATOM 826 C CA . GLN A 1 102 ? -9.203 3.298 -4.664 1.00 83.88 102 GLN A CA 1
ATOM 827 C C . GLN A 1 102 ? -8.209 3.924 -5.647 1.00 83.88 102 GLN A C 1
ATOM 829 O O . GLN A 1 102 ? -8.201 3.576 -6.831 1.00 83.88 102 GLN A O 1
ATOM 834 N N . GLN A 1 103 ? -7.362 4.848 -5.184 1.00 85.69 103 GLN A N 1
ATOM 835 C CA . GLN A 1 103 ? -6.439 5.549 -6.064 1.00 85.69 103 GLN A CA 1
ATOM 836 C C . GLN A 1 103 ? -5.159 4.743 -6.307 1.00 85.69 103 GLN A C 1
ATOM 838 O O . GLN A 1 103 ? -4.410 4.411 -5.390 1.00 85.69 103 GLN A O 1
ATOM 843 N N . THR A 1 104 ? -4.836 4.537 -7.584 1.00 85.81 104 THR A N 1
ATOM 844 C CA . THR A 1 104 ? -3.495 4.118 -8.010 1.00 85.81 104 THR A CA 1
ATOM 845 C C . THR A 1 104 ? -2.684 5.353 -8.388 1.00 85.81 104 THR A C 1
ATOM 847 O O . THR A 1 104 ? -3.041 6.073 -9.315 1.00 85.81 104 THR A O 1
ATOM 850 N N . PHE A 1 105 ? -1.592 5.615 -7.670 1.00 84.19 105 PHE A N 1
ATOM 851 C CA . PHE A 1 105 ? -0.750 6.796 -7.905 1.00 84.19 105 PHE A CA 1
ATOM 852 C C . PHE A 1 105 ? 0.327 6.568 -8.974 1.00 84.19 105 PHE A C 1
ATOM 854 O O . PHE A 1 105 ? 0.740 7.504 -9.652 1.00 84.19 105 PHE A O 1
ATOM 861 N N . TYR A 1 106 ? 0.772 5.322 -9.143 1.00 83.88 106 TYR A N 1
ATOM 862 C CA . TYR A 1 106 ? 1.795 4.952 -10.113 1.00 83.88 106 TYR A CA 1
ATOM 863 C C . TYR A 1 106 ? 1.354 3.702 -10.885 1.00 83.88 106 TYR A C 1
ATOM 865 O O . TYR A 1 106 ? 1.591 2.580 -10.426 1.00 83.88 106 TYR A O 1
ATOM 873 N N . PRO A 1 107 ? 0.661 3.870 -12.028 1.00 78.94 107 PRO A N 1
ATOM 874 C CA . PRO A 1 107 ? 0.247 2.744 -12.852 1.00 78.94 107 PRO A CA 1
ATOM 875 C C . PRO A 1 107 ? 1.482 2.063 -13.452 1.00 78.94 107 PRO A C 1
ATOM 877 O O . PRO A 1 107 ? 2.166 2.612 -14.314 1.00 78.94 107 PRO A O 1
ATOM 880 N N . GLN A 1 108 ? 1.781 0.857 -12.969 1.00 79.38 108 GLN A N 1
ATOM 881 C CA . GLN A 1 108 ? 2.897 0.045 -13.449 1.00 79.38 108 GLN A CA 1
ATOM 882 C C . GLN A 1 108 ? 2.456 -0.841 -14.614 1.00 79.38 108 GLN A C 1
ATOM 884 O O . GLN A 1 108 ? 1.468 -1.569 -14.513 1.00 79.38 108 GLN A O 1
ATOM 889 N N . GLY A 1 109 ? 3.225 -0.813 -15.702 1.00 81.62 109 GLY A N 1
ATOM 890 C CA . GLY A 1 109 ? 3.113 -1.775 -16.794 1.00 81.62 109 GLY A CA 1
ATOM 891 C C . GLY A 1 109 ? 4.095 -2.931 -16.612 1.00 81.62 109 GLY A C 1
ATOM 892 O O . GLY A 1 109 ? 5.247 -2.715 -16.236 1.00 81.62 109 GLY A O 1
ATOM 893 N N . TYR A 1 110 ? 3.656 -4.152 -16.914 1.00 84.19 110 TYR A N 1
ATOM 894 C CA . TYR A 1 110 ? 4.542 -5.310 -17.025 1.00 84.19 110 TYR A CA 1
ATOM 895 C C . TYR A 1 110 ? 4.950 -5.509 -18.485 1.00 84.19 110 TYR A C 1
ATOM 897 O O . TYR A 1 110 ? 4.108 -5.477 -19.382 1.00 84.19 110 TYR A O 1
ATOM 905 N N . GLY A 1 111 ? 6.243 -5.727 -18.716 1.00 87.31 111 GLY A N 1
ATOM 906 C CA . GLY A 1 111 ? 6.809 -5.991 -20.034 1.00 87.31 111 GLY A CA 1
ATOM 907 C C . GLY A 1 111 ? 7.763 -7.179 -19.998 1.00 87.31 111 GLY A C 1
ATOM 908 O O . GLY A 1 111 ? 8.298 -7.532 -18.948 1.00 87.31 111 GLY A O 1
ATOM 909 N N . ILE A 1 112 ? 7.977 -7.794 -21.159 1.00 89.12 112 ILE A N 1
ATOM 910 C CA . ILE A 1 112 ? 8.938 -8.886 -21.330 1.00 89.12 112 ILE A CA 1
ATOM 911 C C . ILE A 1 112 ? 10.219 -8.280 -21.901 1.00 89.12 112 ILE A C 1
ATOM 913 O O . ILE A 1 112 ? 10.214 -7.747 -23.010 1.00 89.12 112 ILE A O 1
ATOM 917 N N . ALA A 1 113 ? 11.303 -8.332 -21.128 1.00 89.88 113 ALA A N 1
ATOM 918 C CA . ALA A 1 113 ? 12.598 -7.820 -21.552 1.00 89.88 113 ALA A CA 1
ATOM 919 C C . ALA A 1 113 ? 13.318 -8.841 -22.447 1.00 89.88 113 ALA A C 1
ATOM 921 O O . ALA A 1 113 ? 13.437 -10.014 -22.097 1.00 89.88 113 ALA A O 1
ATOM 922 N N . CYS A 1 114 ? 13.832 -8.376 -23.584 1.00 90.31 114 CYS A N 1
ATOM 923 C CA . CYS A 1 114 ? 14.644 -9.157 -24.516 1.00 90.31 114 CYS A CA 1
ATOM 924 C C . CYS A 1 114 ? 16.027 -8.511 -24.662 1.00 90.31 114 CYS A C 1
ATOM 926 O O . CYS A 1 114 ? 16.179 -7.308 -24.443 1.00 90.31 114 CYS A O 1
ATOM 928 N N . PHE A 1 115 ? 17.031 -9.292 -25.068 1.00 92.06 115 PHE A N 1
ATOM 929 C CA . PHE A 1 115 ? 18.345 -8.737 -25.397 1.00 92.06 115 PHE A CA 1
ATOM 930 C C . PHE A 1 115 ? 18.260 -7.790 -26.605 1.00 92.06 115 PHE A C 1
ATOM 932 O O . PHE A 1 115 ? 17.400 -7.936 -27.481 1.00 92.06 115 PHE A O 1
ATOM 939 N N . SER A 1 116 ? 19.166 -6.811 -26.650 1.00 90.00 116 SER A N 1
ATOM 940 C CA . SER A 1 116 ? 19.207 -5.833 -27.739 1.00 90.00 116 SER A CA 1
ATOM 941 C C . SER A 1 116 ? 19.464 -6.520 -29.083 1.00 90.00 116 SER A C 1
ATOM 943 O O . SER A 1 116 ? 20.369 -7.344 -29.198 1.00 90.00 116 SER A O 1
ATOM 945 N N . GLY A 1 117 ? 18.660 -6.197 -30.098 1.00 90.81 117 GLY A N 1
ATOM 946 C CA . GLY A 1 117 ? 18.779 -6.790 -31.434 1.00 90.81 117 GLY A CA 1
ATOM 947 C C . GLY A 1 117 ? 18.178 -8.192 -31.581 1.00 90.81 117 GLY A C 1
ATOM 948 O O . GLY A 1 117 ? 18.467 -8.868 -32.566 1.00 90.81 117 GLY A O 1
ATOM 949 N N . ALA A 1 118 ? 17.340 -8.645 -30.640 1.00 91.19 118 ALA A N 1
ATOM 950 C CA . ALA A 1 118 ? 16.680 -9.945 -30.740 1.00 91.19 118 ALA A CA 1
ATOM 951 C C . ALA A 1 118 ? 15.900 -10.100 -32.070 1.00 91.19 118 ALA A C 1
ATOM 953 O O . ALA A 1 118 ? 14.924 -9.379 -32.300 1.00 91.19 118 ALA A O 1
ATOM 954 N N . PRO A 1 119 ? 16.259 -11.068 -32.941 1.00 93.00 119 PRO A N 1
ATOM 955 C CA . PRO A 1 119 ? 15.698 -11.174 -34.294 1.00 93.00 119 PRO A CA 1
ATOM 956 C C . PRO A 1 119 ? 14.219 -11.588 -34.299 1.00 93.00 119 PRO A C 1
ATOM 958 O O . PRO A 1 119 ? 13.495 -11.346 -35.263 1.00 93.00 119 PRO A O 1
ATOM 961 N N . PHE A 1 120 ? 13.747 -12.201 -33.212 1.00 92.56 120 PHE A N 1
ATOM 962 C CA . PHE A 1 120 ? 12.353 -12.605 -33.041 1.00 92.56 120 PHE A CA 1
ATOM 963 C C . PHE A 1 120 ? 11.461 -11.492 -32.477 1.00 92.56 120 PHE A C 1
ATOM 965 O O . PHE A 1 120 ? 10.242 -11.662 -32.464 1.00 92.56 120 PHE A O 1
ATOM 972 N N . LEU A 1 121 ? 12.028 -10.361 -32.036 1.00 92.75 121 LEU A N 1
ATOM 973 C CA . LEU A 1 121 ? 11.286 -9.290 -31.369 1.00 92.75 121 LEU A CA 1
ATOM 974 C C . LEU A 1 121 ? 10.084 -8.783 -32.190 1.00 92.75 121 LEU A C 1
ATOM 976 O O . LEU A 1 121 ? 9.002 -8.673 -31.610 1.00 92.75 121 LEU A O 1
ATOM 980 N N . PRO A 1 122 ? 10.185 -8.557 -33.520 1.00 92.19 122 PRO A N 1
ATOM 981 C CA . PRO A 1 122 ? 9.043 -8.077 -34.300 1.00 92.19 122 PRO A CA 1
ATOM 982 C C . PRO A 1 122 ? 7.891 -9.088 -34.343 1.00 92.19 122 PRO A C 1
ATOM 984 O O . PRO A 1 122 ? 6.733 -8.728 -34.130 1.00 92.19 122 PRO A O 1
ATOM 987 N N . LYS A 1 123 ? 8.206 -10.372 -34.566 1.00 93.81 123 LYS A N 1
ATOM 988 C CA . LYS A 1 123 ? 7.201 -11.448 -34.589 1.00 93.81 123 LYS A CA 1
ATOM 989 C C . LYS A 1 123 ? 6.585 -11.662 -33.208 1.00 93.81 123 LYS A C 1
ATOM 991 O O . LYS A 1 123 ? 5.374 -11.829 -33.100 1.00 93.81 123 LYS A O 1
ATOM 996 N N . PHE A 1 124 ? 7.405 -11.623 -32.160 1.00 93.31 124 PHE A N 1
ATOM 997 C CA . PHE A 1 124 ? 6.957 -11.765 -30.779 1.00 93.31 124 PHE A CA 1
ATOM 998 C C . PHE A 1 124 ? 6.002 -10.639 -30.379 1.00 93.31 124 PHE A C 1
ATOM 1000 O O . PHE A 1 124 ? 4.918 -10.909 -29.872 1.00 93.31 124 PHE A O 1
ATOM 1007 N N . ASN A 1 125 ? 6.351 -9.388 -30.691 1.00 92.62 125 ASN A N 1
ATOM 1008 C CA . ASN A 1 125 ? 5.502 -8.239 -30.394 1.00 92.62 125 ASN A CA 1
ATOM 1009 C C . ASN A 1 125 ? 4.157 -8.318 -31.135 1.00 92.62 125 ASN A C 1
ATOM 1011 O O . ASN A 1 125 ? 3.109 -8.039 -30.560 1.00 92.62 125 ASN A O 1
ATOM 1015 N N . GLN A 1 126 ? 4.162 -8.778 -32.392 1.00 95.06 126 GLN A N 1
ATOM 1016 C CA . GLN A 1 126 ? 2.927 -9.000 -33.145 1.00 95.06 126 GLN A CA 1
ATOM 1017 C C . GLN A 1 126 ? 2.031 -10.062 -32.487 1.00 95.06 126 GLN A C 1
ATOM 1019 O O . GLN A 1 126 ? 0.819 -9.871 -32.400 1.00 95.06 126 GLN A O 1
ATOM 1024 N N . MET A 1 127 ? 2.603 -11.176 -32.017 1.00 93.62 127 MET A N 1
ATOM 1025 C CA . MET A 1 127 ? 1.837 -12.200 -31.296 1.00 93.62 127 MET A CA 1
ATOM 1026 C C . MET A 1 127 ? 1.308 -11.678 -29.960 1.00 93.62 127 MET A C 1
ATOM 1028 O O . MET A 1 127 ? 0.142 -11.901 -29.645 1.00 93.62 127 MET A O 1
ATOM 1032 N N . LEU A 1 128 ? 2.129 -10.943 -29.207 1.00 92.50 128 LEU A N 1
ATOM 1033 C CA . LEU A 1 128 ? 1.729 -10.347 -27.936 1.00 92.50 128 LEU A CA 1
ATOM 1034 C C . LEU A 1 128 ? 0.548 -9.387 -28.123 1.00 92.50 128 LEU A C 1
ATOM 1036 O O . LEU A 1 128 ? -0.438 -9.479 -27.398 1.00 92.50 128 LEU A O 1
ATOM 1040 N N . MET A 1 129 ? 0.590 -8.540 -29.155 1.00 93.38 129 MET A N 1
ATOM 1041 C CA . MET A 1 129 ? -0.524 -7.655 -29.502 1.00 93.38 129 MET A CA 1
ATOM 1042 C C . MET A 1 129 ? -1.797 -8.424 -29.857 1.00 93.38 129 MET A C 1
ATOM 1044 O O . MET A 1 129 ? -2.878 -8.025 -29.434 1.00 93.38 129 MET A O 1
ATOM 1048 N N . ARG A 1 130 ? -1.692 -9.551 -30.575 1.00 94.75 130 ARG A N 1
ATOM 1049 C CA . ARG A 1 130 ? -2.857 -10.406 -30.859 1.00 94.75 130 ARG A CA 1
ATOM 1050 C C . ARG A 1 130 ? -3.477 -10.951 -29.572 1.00 94.75 130 ARG A C 1
ATOM 1052 O O . ARG A 1 130 ? -4.691 -10.870 -29.427 1.00 94.75 130 ARG A O 1
ATOM 1059 N N . ILE A 1 131 ? -2.656 -11.436 -28.637 1.00 93.38 131 ILE A N 1
ATOM 1060 C CA . ILE A 1 131 ? -3.098 -11.938 -27.321 1.00 93.38 131 ILE A CA 1
ATOM 1061 C C . ILE A 1 131 ? -3.759 -10.828 -26.487 1.00 93.38 131 ILE A C 1
ATOM 1063 O O . ILE A 1 131 ? -4.758 -11.070 -25.812 1.00 93.38 131 ILE A O 1
ATOM 1067 N N . LEU A 1 132 ? -3.221 -9.606 -26.531 1.00 91.00 132 LEU A N 1
ATOM 1068 C CA . LEU A 1 132 ? -3.818 -8.455 -25.852 1.00 91.00 132 LEU A CA 1
ATOM 1069 C C . LEU A 1 132 ? -5.168 -8.081 -26.480 1.00 91.00 132 LEU A C 1
ATOM 1071 O O . LEU A 1 132 ? -6.157 -7.944 -25.766 1.00 91.00 132 LEU A O 1
ATOM 1075 N N . SER A 1 133 ? -5.225 -7.977 -27.812 1.00 92.75 133 SER A N 1
ATOM 1076 C CA . SER A 1 133 ? -6.437 -7.590 -28.549 1.00 92.75 133 SER A CA 1
ATOM 1077 C C . SER A 1 133 ? -7.581 -8.600 -28.439 1.00 92.75 133 SER A C 1
ATOM 1079 O O . SER A 1 133 ? -8.740 -8.224 -28.572 1.00 92.75 133 SER A O 1
ATOM 1081 N N . SER A 1 134 ? -7.273 -9.871 -28.174 1.00 93.88 134 SER A N 1
ATOM 1082 C CA . SER A 1 134 ? -8.273 -10.921 -27.977 1.00 93.88 134 SER A CA 1
ATOM 1083 C C . SER A 1 134 ? -8.821 -10.988 -26.549 1.00 93.88 134 SER A C 1
ATOM 1085 O O . SER A 1 134 ? -9.701 -11.803 -26.284 1.00 93.88 134 SER A O 1
ATOM 1087 N N . GLY A 1 135 ? -8.308 -10.177 -25.616 1.00 91.69 135 GLY A N 1
ATOM 1088 C CA . GLY A 1 135 ? -8.729 -10.205 -24.211 1.00 91.69 135 GLY A CA 1
ATOM 1089 C C . GLY A 1 135 ? -8.274 -11.456 -23.449 1.00 91.69 135 GLY A C 1
ATOM 1090 O O . GLY A 1 135 ? -8.739 -11.713 -22.338 1.00 91.69 135 GLY A O 1
ATOM 1091 N N . LEU A 1 136 ? -7.345 -12.243 -24.006 1.00 92.06 136 LEU A N 1
ATOM 1092 C CA . LEU A 1 136 ? -6.851 -13.456 -23.347 1.00 92.06 136 LEU A CA 1
ATOM 1093 C C . LEU A 1 136 ? -6.158 -13.133 -22.017 1.00 92.06 136 LEU A C 1
ATOM 1095 O O . LEU A 1 136 ? -6.293 -13.883 -21.053 1.00 92.06 136 LEU A O 1
ATOM 1099 N N . ILE A 1 137 ? -5.467 -11.990 -21.940 1.00 87.75 137 ILE A N 1
ATOM 1100 C CA . ILE A 1 137 ? -4.765 -11.573 -20.722 1.00 87.75 137 ILE A CA 1
ATOM 1101 C C . ILE A 1 137 ? -5.725 -11.284 -19.558 1.00 87.75 137 ILE A C 1
ATOM 1103 O O . ILE A 1 137 ? -5.450 -11.689 -18.430 1.00 87.75 137 ILE A O 1
ATOM 1107 N N . SER A 1 138 ? -6.861 -10.626 -19.819 1.00 86.81 138 SER A N 1
ATOM 1108 C CA . SER A 1 138 ? -7.872 -10.342 -18.794 1.00 86.81 138 SER A CA 1
ATOM 1109 C C . SER A 1 138 ? -8.561 -11.626 -18.356 1.00 86.81 138 SER A C 1
ATOM 1111 O O . SER A 1 138 ? -8.714 -11.862 -17.165 1.00 86.8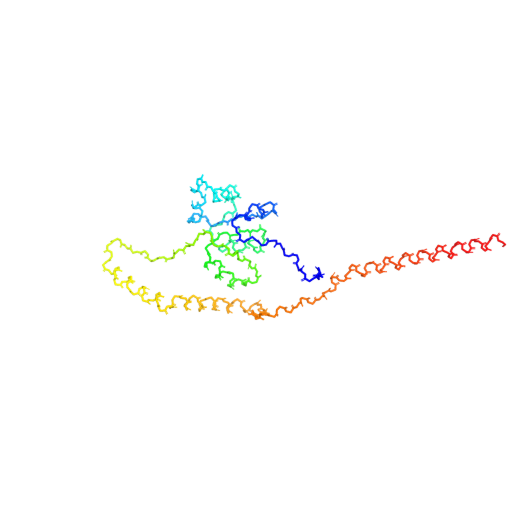1 138 SER A O 1
ATOM 1113 N N . HIS A 1 139 ? -8.857 -12.513 -19.305 1.00 90.38 139 HIS A N 1
ATOM 1114 C CA . HIS A 1 139 ? -9.429 -13.818 -19.002 1.00 90.38 139 HIS A CA 1
ATOM 1115 C C . HIS A 1 139 ? -8.510 -14.670 -18.105 1.00 90.38 139 HIS A C 1
ATOM 1117 O O . HIS A 1 139 ? -8.966 -15.259 -17.127 1.00 90.38 139 HIS A O 1
ATOM 1123 N N . TRP A 1 140 ? -7.202 -14.710 -18.381 1.00 90.06 140 TRP A N 1
ATOM 1124 C CA . TRP A 1 140 ? -6.251 -15.418 -17.516 1.00 90.06 140 TRP A CA 1
ATOM 1125 C C . TRP A 1 140 ? -6.111 -14.776 -16.137 1.00 90.06 140 TRP A C 1
ATOM 1127 O O . TRP A 1 140 ? -6.006 -15.503 -15.149 1.00 90.06 140 TRP A O 1
ATOM 1137 N N . LYS A 1 141 ? -6.154 -13.439 -16.053 1.00 87.25 141 LYS A N 1
ATOM 1138 C CA . LYS A 1 141 ? -6.190 -12.726 -14.768 1.00 87.25 141 LYS A CA 1
ATOM 1139 C C . LYS A 1 141 ? -7.394 -13.179 -13.939 1.00 87.25 141 LYS A C 1
ATOM 1141 O O . LYS A 1 141 ? -7.223 -13.533 -12.775 1.00 87.25 141 LYS A O 1
ATOM 1146 N N . ASP A 1 142 ? -8.584 -13.191 -14.531 1.00 87.50 142 ASP A N 1
ATOM 1147 C CA . ASP A 1 142 ? -9.824 -13.533 -13.830 1.00 87.50 142 ASP A CA 1
ATOM 1148 C C . ASP A 1 142 ? -9.837 -14.995 -13.370 1.00 87.50 142 ASP A C 1
ATOM 1150 O O . ASP A 1 142 ? -10.226 -15.282 -12.236 1.00 87.50 142 ASP A O 1
ATOM 1154 N N . ILE A 1 143 ? -9.336 -15.916 -14.204 1.00 88.75 143 ILE A N 1
ATOM 1155 C CA . ILE A 1 143 ? -9.159 -17.325 -13.822 1.00 88.75 143 ILE A CA 1
ATOM 1156 C C . ILE A 1 143 ? -8.235 -17.446 -12.614 1.00 88.75 143 ILE A C 1
ATOM 1158 O O . ILE A 1 143 ? -8.567 -18.139 -11.652 1.00 88.75 143 ILE A O 1
ATOM 1162 N N . GLU A 1 144 ? -7.078 -16.788 -12.648 1.00 85.44 144 GLU A N 1
ATOM 1163 C CA . GLU A 1 144 ? -6.093 -16.909 -11.576 1.00 85.44 144 GLU A CA 1
ATOM 1164 C C . GLU A 1 144 ? -6.606 -16.298 -10.267 1.00 85.44 144 GLU A C 1
ATOM 1166 O O . GLU A 1 144 ? -6.422 -16.874 -9.192 1.00 85.44 144 GLU A O 1
ATOM 1171 N N . LEU A 1 145 ? -7.327 -15.179 -10.349 1.00 83.88 145 LEU A N 1
ATOM 1172 C CA . LEU A 1 145 ? -7.943 -14.546 -9.189 1.00 83.88 145 LEU A CA 1
ATOM 1173 C C . LEU A 1 145 ? -9.084 -15.403 -8.615 1.00 83.88 145 LEU A C 1
ATOM 1175 O O . LEU A 1 145 ? -9.182 -15.571 -7.397 1.00 83.88 145 LEU A O 1
ATOM 1179 N N . GLY A 1 146 ? -9.906 -16.013 -9.474 1.00 82.56 146 GLY A N 1
ATOM 1180 C CA . GLY A 1 146 ? -10.938 -16.968 -9.067 1.00 82.56 146 GLY A CA 1
ATOM 1181 C C . GLY A 1 146 ? -10.347 -18.215 -8.402 1.00 82.56 146 GLY A C 1
ATOM 1182 O O . GLY A 1 146 ? -10.823 -18.653 -7.352 1.00 82.56 146 GLY A O 1
ATOM 1183 N N . ARG A 1 147 ? -9.242 -18.739 -8.945 1.00 83.12 147 ARG A N 1
ATOM 1184 C CA . ARG A 1 147 ? -8.504 -19.870 -8.370 1.00 83.12 147 ARG A CA 1
ATOM 1185 C C . ARG A 1 147 ? -7.949 -19.527 -6.988 1.00 83.12 147 ARG A C 1
ATOM 1187 O O . ARG A 1 147 ? -8.163 -20.286 -6.043 1.00 83.12 147 ARG A O 1
ATOM 1194 N N . ALA A 1 148 ? -7.315 -18.363 -6.850 1.00 79.62 148 ALA A N 1
ATOM 1195 C CA . ALA A 1 148 ? -6.821 -17.850 -5.574 1.00 79.62 148 ALA A CA 1
ATOM 1196 C C . ALA A 1 148 ? -7.939 -17.689 -4.529 1.00 79.62 148 ALA A C 1
ATOM 1198 O O . ALA A 1 148 ? -7.743 -18.010 -3.354 1.00 79.62 148 ALA A O 1
ATOM 1199 N N . SER A 1 149 ? -9.127 -17.247 -4.955 1.00 74.56 149 SER A N 1
ATOM 1200 C CA . SER A 1 149 ? -10.288 -17.138 -4.071 1.00 74.56 149 SER A CA 1
ATOM 1201 C C . SER A 1 149 ? -10.740 -18.515 -3.591 1.00 74.56 149 SER A C 1
ATOM 1203 O O . SER A 1 149 ? -10.894 -18.709 -2.388 1.00 74.56 149 SER A O 1
ATOM 1205 N N . SER A 1 150 ? -10.851 -19.492 -4.494 1.00 65.56 150 SER A N 1
ATOM 1206 C CA . SER A 1 150 ? -11.302 -20.846 -4.153 1.00 65.56 150 SER A CA 1
ATOM 1207 C C . SER A 1 150 ? -10.388 -21.559 -3.144 1.00 65.56 150 SER A C 1
ATOM 1209 O O . SER A 1 150 ? -10.883 -22.230 -2.241 1.00 65.56 150 SER A O 1
ATOM 1211 N N . SER A 1 151 ? -9.067 -21.339 -3.206 1.00 60.34 151 SER A N 1
ATOM 1212 C CA . SER A 1 151 ? -8.131 -21.872 -2.204 1.00 60.34 151 SER A CA 1
ATOM 1213 C C . SER A 1 151 ? -8.257 -21.211 -0.827 1.00 60.34 151 SER A C 1
ATOM 1215 O O . SER A 1 151 ? -7.975 -21.848 0.183 1.00 60.34 151 SER A O 1
ATOM 1217 N N . SER A 1 152 ? -8.697 -19.950 -0.769 1.00 55.31 152 SER A N 1
ATOM 1218 C CA . SER A 1 152 ? -8.886 -19.216 0.494 1.00 55.31 152 SER A CA 1
ATOM 1219 C C . SER A 1 152 ? -10.197 -19.580 1.210 1.00 55.31 152 SER A C 1
ATOM 1221 O O . SER A 1 152 ? -10.318 -19.418 2.423 1.00 55.31 152 SER A O 1
ATOM 1223 N N . SER A 1 153 ? -11.176 -20.118 0.473 1.00 49.09 153 SER A N 1
ATOM 1224 C CA . SER A 1 153 ? -12.500 -20.493 0.989 1.00 49.09 153 SER A CA 1
ATOM 1225 C C . SER A 1 153 ? -12.528 -21.828 1.743 1.00 49.09 153 SER A C 1
ATOM 1227 O O . SER A 1 153 ? -13.548 -22.158 2.341 1.00 49.09 153 SER A O 1
ATOM 1229 N N . ALA A 1 154 ? -11.426 -22.586 1.781 1.00 46.38 154 ALA A N 1
ATOM 1230 C CA . ALA A 1 154 ? -11.348 -23.830 2.556 1.00 46.38 154 ALA A CA 1
ATOM 1231 C C . ALA A 1 154 ? -11.311 -23.607 4.086 1.00 46.38 154 ALA A C 1
ATOM 1233 O O . ALA A 1 154 ? -11.403 -24.569 4.844 1.00 46.38 154 ALA A O 1
ATOM 1234 N N . SER A 1 155 ? -11.196 -22.360 4.560 1.00 42.84 155 SER A N 1
ATOM 1235 C CA . SER A 1 155 ? -11.092 -22.037 5.993 1.00 42.84 155 SER A CA 1
ATOM 1236 C C . SER A 1 155 ? -11.929 -20.839 6.449 1.00 42.84 155 SER A C 1
ATOM 1238 O O . SER A 1 155 ? -11.709 -20.308 7.537 1.00 42.84 155 SER A O 1
ATOM 1240 N N . SER A 1 156 ? -12.922 -20.406 5.670 1.00 38.38 156 SER A N 1
ATOM 1241 C CA . SER A 1 156 ? -13.903 -19.444 6.177 1.00 38.38 156 SER A CA 1
ATOM 1242 C C . SER A 1 156 ? -15.229 -19.556 5.441 1.00 38.38 156 SER A C 1
ATOM 1244 O O . SER A 1 156 ? -15.321 -19.384 4.229 1.00 38.38 156 SER A O 1
ATOM 1246 N N . SER A 1 157 ? -16.264 -19.856 6.218 1.00 39.00 157 SER A N 1
ATOM 1247 C CA . SER A 1 157 ? -17.664 -19.684 5.865 1.00 39.00 157 SER A CA 1
ATOM 1248 C C . SER A 1 157 ? -17.886 -18.351 5.143 1.00 39.00 157 SER A C 1
ATOM 1250 O O . SER A 1 157 ? -17.629 -17.276 5.682 1.00 39.00 157 SER A O 1
ATOM 1252 N N . THR A 1 158 ? -18.351 -18.485 3.907 1.00 40.31 158 THR A N 1
ATOM 1253 C CA . THR A 1 158 ? -18.953 -17.519 2.988 1.00 40.31 158 THR A CA 1
ATOM 1254 C C . THR A 1 158 ? -19.507 -16.250 3.656 1.00 40.31 158 THR A C 1
ATOM 1256 O O . THR A 1 158 ? -20.294 -16.337 4.599 1.00 40.31 158 THR A O 1
ATOM 1259 N N . PRO A 1 159 ? -19.261 -15.075 3.051 1.00 41.41 159 PRO A N 1
ATOM 1260 C CA . PRO A 1 159 ? -20.422 -14.378 2.518 1.00 41.41 159 PRO A CA 1
ATOM 1261 C C . PRO A 1 159 ? -20.226 -14.037 1.042 1.00 41.41 159 PRO A C 1
ATOM 1263 O O . PRO A 1 159 ? -19.279 -13.373 0.622 1.00 41.41 159 PRO A O 1
ATOM 1266 N N . THR A 1 160 ? -21.178 -14.524 0.259 1.00 35.97 160 THR A N 1
ATOM 1267 C CA . THR A 1 160 ? -21.433 -14.214 -1.138 1.00 35.97 160 THR A CA 1
ATOM 1268 C C . THR A 1 160 ? -21.534 -12.705 -1.328 1.00 35.97 160 THR A C 1
ATOM 1270 O O . THR A 1 160 ? -22.376 -12.036 -0.728 1.00 35.97 160 THR A O 1
ATOM 1273 N N . LEU A 1 161 ? -20.674 -12.185 -2.203 1.00 50.12 161 LEU A N 1
ATOM 1274 C CA . LEU A 1 161 ? -20.693 -10.825 -2.734 1.00 50.12 161 LEU A CA 1
ATOM 1275 C C . LEU A 1 161 ? -21.861 -10.651 -3.718 1.00 50.12 161 LEU A C 1
ATOM 1277 O O . LEU A 1 161 ? -21.669 -10.469 -4.914 1.00 50.12 161 LEU A O 1
ATOM 1281 N N . THR A 1 162 ? -23.090 -10.699 -3.215 1.00 39.03 162 THR A N 1
ATOM 1282 C CA . THR A 1 162 ? -24.278 -10.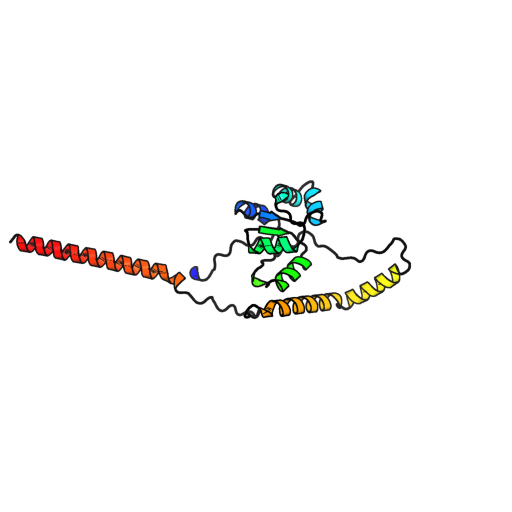269 -3.959 1.00 39.03 162 THR A CA 1
ATOM 1283 C C . THR A 1 162 ? -25.076 -9.327 -3.079 1.00 39.03 162 THR A C 1
ATOM 1285 O O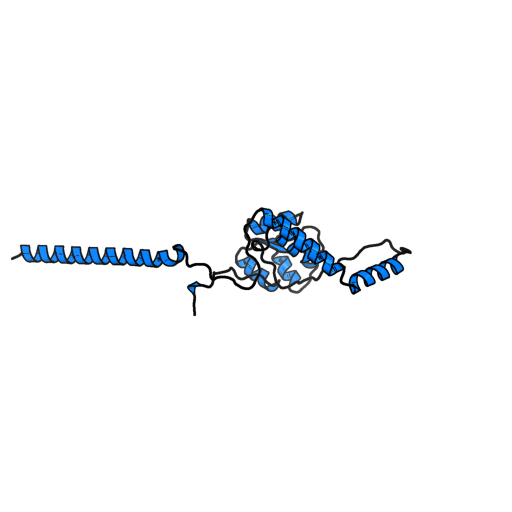 . THR A 1 162 ? -25.849 -9.796 -2.252 1.00 39.03 162 THR A O 1
ATOM 1288 N N . GLY A 1 163 ? -24.829 -8.019 -3.223 1.00 36.91 163 GLY A N 1
ATOM 1289 C CA . GLY A 1 163 ? -25.795 -6.908 -3.124 1.00 36.91 163 GLY A CA 1
ATOM 1290 C C . GLY A 1 163 ? -26.806 -6.824 -1.974 1.00 36.91 163 GLY A C 1
ATOM 1291 O O . GLY A 1 163 ? -27.664 -5.955 -2.015 1.00 36.91 163 GLY A O 1
ATOM 1292 N N . ASN A 1 164 ? -26.738 -7.678 -0.960 1.00 33.69 164 ASN A N 1
ATOM 1293 C CA . ASN A 1 164 ? -27.736 -7.781 0.092 1.00 33.69 164 ASN A CA 1
ATOM 1294 C C . ASN A 1 164 ? -27.003 -7.937 1.426 1.00 33.69 164 ASN A C 1
ATOM 1296 O O . ASN A 1 164 ? -27.020 -8.995 2.059 1.00 33.69 164 ASN A O 1
ATOM 1300 N N . ARG A 1 165 ? -26.289 -6.873 1.826 1.00 40.97 165 ARG A N 1
ATOM 1301 C CA . ARG A 1 165 ? -25.807 -6.714 3.203 1.00 40.97 165 ARG A CA 1
ATOM 1302 C C . ARG A 1 165 ? -27.049 -6.662 4.088 1.00 40.97 165 ARG A C 1
ATOM 1304 O O . ARG A 1 165 ? -27.649 -5.605 4.259 1.00 40.97 165 ARG A O 1
ATOM 1311 N N . LYS A 1 166 ? -27.471 -7.825 4.591 1.00 39.97 166 LYS A N 1
ATOM 1312 C CA . LYS A 1 166 ? -28.432 -7.893 5.690 1.00 39.97 166 LYS A CA 1
ATOM 1313 C C . LYS A 1 166 ? -27.869 -7.001 6.802 1.00 39.97 166 LYS A C 1
ATOM 1315 O O . LYS A 1 166 ? -26.689 -7.170 7.119 1.00 39.97 166 LYS A O 1
ATOM 1320 N N . PRO A 1 167 ? -28.641 -6.035 7.324 1.00 45.12 167 PRO A N 1
ATOM 1321 C CA . PRO A 1 167 ? -28.173 -5.208 8.421 1.00 45.12 167 PRO A CA 1
ATOM 1322 C C . PRO A 1 167 ? -27.742 -6.130 9.558 1.00 45.12 167 PRO A C 1
ATOM 1324 O O . PRO A 1 167 ? -28.436 -7.101 9.873 1.00 45.12 167 PRO A O 1
ATOM 1327 N N . GLU A 1 168 ? -26.552 -5.862 10.085 1.00 54.31 168 GLU A N 1
ATOM 1328 C CA . GLU A 1 168 ? -25.987 -6.555 11.234 1.00 54.31 168 GLU A CA 1
ATOM 1329 C C . GLU A 1 168 ? -27.050 -6.599 12.337 1.00 54.31 168 GLU A C 1
ATOM 1331 O O . GLU A 1 168 ? -27.651 -5.578 12.681 1.00 54.31 168 GLU A O 1
ATOM 1336 N N . ALA A 1 169 ? -27.393 -7.808 12.785 1.00 57.31 169 ALA A N 1
ATOM 1337 C CA . ALA A 1 169 ? -28.445 -7.983 13.772 1.00 57.31 169 ALA A CA 1
ATOM 1338 C C . ALA A 1 169 ? -28.016 -7.272 15.058 1.00 57.31 169 ALA A C 1
ATOM 1340 O O . ALA A 1 169 ? -26.908 -7.503 15.533 1.00 57.31 169 ALA A O 1
ATOM 1341 N N . ILE A 1 170 ? -28.884 -6.417 15.605 1.00 63.00 170 ILE A N 1
ATOM 1342 C CA . ILE A 1 170 ? -28.617 -5.684 16.847 1.00 63.00 170 ILE A CA 1
ATOM 1343 C C . ILE A 1 170 ? -28.301 -6.707 17.946 1.00 63.00 170 ILE A C 1
ATOM 1345 O O . ILE A 1 170 ? -29.185 -7.423 18.418 1.00 63.00 170 ILE A O 1
ATOM 1349 N N . THR A 1 171 ? -27.026 -6.804 18.311 1.00 71.38 171 THR A N 1
ATOM 1350 C CA . THR A 1 171 ? -26.531 -7.673 19.377 1.00 71.38 171 THR A CA 1
ATOM 1351 C C . THR A 1 171 ? -26.785 -7.039 20.744 1.00 71.38 171 THR A C 1
ATOM 1353 O O . THR A 1 171 ? -26.962 -5.826 20.878 1.00 71.38 171 THR A O 1
ATOM 1356 N N . LEU A 1 172 ? -26.815 -7.877 21.785 1.00 70.69 172 LEU A N 1
ATOM 1357 C CA . LEU A 1 172 ? -27.091 -7.472 23.169 1.00 70.69 172 LEU A CA 1
ATOM 1358 C C . LEU A 1 172 ? -26.134 -6.371 23.670 1.00 70.69 172 LEU A C 1
ATOM 1360 O O . LEU A 1 172 ? -26.529 -5.548 24.494 1.00 70.69 172 LEU A O 1
ATOM 1364 N N . GLU A 1 173 ? -24.910 -6.322 23.137 1.00 73.94 173 GLU A N 1
ATOM 1365 C CA . GLU A 1 173 ? -23.899 -5.308 23.461 1.00 73.94 173 GLU A CA 1
ATOM 1366 C C . GLU A 1 173 ? -24.384 -3.886 23.148 1.00 73.94 173 GLU A C 1
ATOM 1368 O O . GLU A 1 173 ? -24.182 -2.969 23.942 1.00 73.94 173 GLU A O 1
ATOM 1373 N N . HIS A 1 174 ? -25.126 -3.701 22.052 1.00 69.75 174 HIS A N 1
ATOM 1374 C CA . HIS A 1 174 ? -25.675 -2.394 21.689 1.00 69.75 174 HIS A CA 1
ATOM 1375 C C . HIS A 1 174 ? -26.819 -1.938 22.610 1.00 69.75 174 HIS A C 1
ATOM 1377 O O . HIS A 1 174 ? -27.075 -0.739 22.714 1.00 69.75 174 HIS A O 1
ATOM 1383 N N . LEU A 1 175 ? -27.493 -2.864 23.307 1.00 80.44 175 LEU A N 1
ATOM 1384 C CA . LEU A 1 175 ? -28.586 -2.560 24.244 1.00 80.44 175 LEU A CA 1
ATOM 1385 C C . LEU A 1 175 ? -28.129 -2.531 25.715 1.00 80.44 175 LEU A C 1
ATOM 1387 O O . LEU A 1 175 ? -28.914 -2.206 26.606 1.00 80.44 175 LEU A O 1
ATOM 1391 N N . GLN A 1 176 ? -26.858 -2.834 25.989 1.00 85.88 176 GLN A N 1
ATOM 1392 C CA . GLN A 1 176 ? -26.328 -2.966 27.346 1.00 85.88 176 GLN A CA 1
ATOM 1393 C C . GLN A 1 176 ? -26.456 -1.665 28.162 1.00 85.88 176 GLN A C 1
ATOM 1395 O O . GLN A 1 176 ? -26.786 -1.700 29.348 1.00 85.88 176 GLN A O 1
ATOM 1400 N N . ALA A 1 177 ? -26.283 -0.505 27.521 1.00 83.75 177 ALA A N 1
ATOM 1401 C CA . ALA A 1 177 ? -26.441 0.800 28.166 1.00 83.75 177 ALA A CA 1
ATOM 1402 C C . ALA A 1 177 ? -27.870 1.042 28.694 1.00 83.75 177 ALA A C 1
ATOM 1404 O O . ALA A 1 177 ? -28.041 1.599 29.779 1.00 83.75 177 ALA A O 1
ATOM 1405 N N . ALA A 1 178 ? -28.898 0.576 27.975 1.00 87.62 178 ALA A N 1
ATOM 1406 C CA . ALA A 1 178 ? -30.287 0.696 28.421 1.00 87.62 178 ALA A CA 1
ATOM 1407 C C . ALA A 1 178 ? -30.563 -0.152 29.675 1.00 87.62 178 ALA A C 1
ATOM 1409 O O . ALA A 1 178 ? -31.272 0.302 30.574 1.00 87.62 178 ALA A O 1
ATOM 1410 N N . PHE A 1 179 ? -29.951 -1.337 29.789 1.00 89.00 179 PHE A N 1
ATOM 1411 C CA . PHE A 1 179 ? -30.050 -2.156 31.001 1.00 89.00 179 PHE A CA 1
ATOM 1412 C C . PHE A 1 179 ? -29.377 -1.494 32.208 1.00 89.00 179 PHE A C 1
ATOM 1414 O O . PHE A 1 179 ? -29.944 -1.512 33.299 1.00 89.00 179 PHE A O 1
ATOM 1421 N N . PHE A 1 180 ? -28.218 -0.852 32.027 1.00 91.25 180 PHE A N 1
ATOM 1422 C CA . PHE A 1 180 ? -27.554 -0.129 33.117 1.00 91.25 180 PHE A CA 1
ATOM 1423 C C . PHE A 1 180 ? -28.379 1.054 33.636 1.00 91.25 180 PHE A C 1
ATOM 1425 O O . PHE A 1 180 ? -28.488 1.233 34.848 1.00 91.25 180 PHE A O 1
ATOM 1432 N N . ILE A 1 181 ? -29.007 1.825 32.743 1.00 94.12 181 ILE A N 1
ATOM 1433 C CA . ILE A 1 181 ? -29.900 2.929 33.131 1.00 94.12 181 ILE A CA 1
ATOM 1434 C C . ILE A 1 181 ? -31.112 2.400 33.908 1.00 94.12 181 ILE A C 1
ATOM 1436 O O . ILE A 1 181 ? -31.515 3.002 34.902 1.00 94.12 181 ILE A O 1
ATOM 1440 N N . LEU A 1 182 ? -31.665 1.257 33.497 1.00 92.19 182 LEU A N 1
ATOM 1441 C CA . LEU A 1 182 ? -32.805 0.636 34.169 1.00 92.19 182 LEU A CA 1
ATOM 1442 C C . LEU A 1 182 ? -32.451 0.161 35.585 1.00 92.19 182 LEU A C 1
ATOM 1444 O O . LEU A 1 182 ? -33.213 0.405 36.519 1.00 92.19 182 LEU A O 1
ATOM 1448 N N . VAL A 1 183 ? -31.277 -0.452 35.769 1.00 94.88 183 VAL A N 1
ATOM 1449 C CA . VAL A 1 183 ? -30.780 -0.835 37.102 1.00 94.88 183 VAL A CA 1
ATOM 1450 C C . VAL A 1 183 ? -30.555 0.395 37.979 1.00 94.88 183 VAL A C 1
ATOM 1452 O O . VAL A 1 183 ? -30.964 0.402 39.140 1.00 94.88 183 VAL A O 1
ATOM 1455 N N . LEU A 1 184 ? -29.957 1.454 37.430 1.00 95.25 184 LEU A N 1
ATOM 1456 C CA . LEU A 1 184 ? -29.733 2.693 38.169 1.00 95.25 184 LEU A CA 1
ATOM 1457 C C . LEU A 1 184 ? -31.060 3.337 38.602 1.00 95.25 184 LEU A C 1
ATOM 1459 O O . LEU A 1 184 ? -31.180 3.764 39.746 1.00 95.25 184 LEU A O 1
ATOM 1463 N N . GLY A 1 185 ? -32.066 3.344 37.723 1.00 95.62 185 GLY A N 1
ATOM 1464 C CA . GLY A 1 185 ? -33.413 3.826 38.035 1.00 95.62 185 GLY A CA 1
ATOM 1465 C C . GLY A 1 185 ? -34.113 3.003 39.120 1.00 95.62 185 GLY A C 1
ATOM 1466 O O . GLY A 1 185 ? -34.792 3.555 39.983 1.00 95.62 185 GLY A O 1
ATOM 1467 N N . PHE A 1 186 ? -33.912 1.684 39.131 1.00 95.50 186 PHE A N 1
ATOM 1468 C CA . PHE A 1 186 ? -34.424 0.834 40.206 1.00 95.50 186 PHE A CA 1
ATOM 1469 C C . PHE A 1 186 ? -33.746 1.129 41.547 1.00 95.50 186 PHE A C 1
ATOM 1471 O O . PHE A 1 186 ? -34.425 1.220 42.569 1.00 95.50 186 PHE A O 1
ATOM 1478 N N . LEU A 1 187 ? -32.425 1.320 41.556 1.00 95.88 187 LEU A N 1
ATOM 1479 C CA . LEU A 1 187 ? -31.687 1.655 42.775 1.00 95.88 187 LEU A CA 1
ATOM 1480 C C . LEU A 1 187 ? -32.132 3.000 43.353 1.00 95.88 187 LEU A C 1
ATOM 1482 O O . LEU A 1 187 ? -32.375 3.092 44.555 1.00 95.88 187 LEU A O 1
ATOM 1486 N N . THR A 1 188 ? -32.293 4.029 42.517 1.00 93.38 188 THR A N 1
ATOM 1487 C CA . THR A 1 188 ? -32.761 5.342 42.985 1.00 93.38 188 THR A CA 1
ATOM 1488 C C . THR A 1 188 ? -34.189 5.282 43.524 1.00 93.38 188 THR A C 1
ATOM 1490 O O . THR A 1 188 ? -34.464 5.882 44.563 1.00 93.38 188 THR A O 1
ATOM 1493 N N . ALA A 1 189 ? -35.078 4.506 42.897 1.00 94.19 189 ALA A N 1
ATOM 1494 C CA . ALA A 1 189 ? -36.439 4.300 43.391 1.00 94.19 189 ALA A CA 1
ATOM 1495 C C . ALA A 1 189 ? -36.467 3.592 44.758 1.00 94.19 189 ALA A C 1
ATOM 1497 O O . ALA A 1 189 ? -37.181 4.026 45.662 1.00 94.19 189 ALA A O 1
ATOM 1498 N N . VAL A 1 190 ? -35.657 2.543 44.941 1.00 94.75 190 VAL A N 1
ATOM 1499 C CA . VAL A 1 190 ? -35.546 1.832 46.226 1.00 94.75 190 VAL A CA 1
ATOM 1500 C C . VAL A 1 190 ? -35.012 2.758 47.320 1.00 94.75 190 VAL A C 1
ATOM 1502 O O . VAL A 1 190 ? -35.562 2.778 48.419 1.00 94.75 190 VAL A O 1
ATOM 1505 N N . ILE A 1 191 ? -33.987 3.563 47.025 1.00 93.88 191 ILE A N 1
ATOM 1506 C CA . ILE A 1 191 ? -33.429 4.535 47.978 1.00 93.88 191 ILE A CA 1
ATOM 1507 C C . ILE A 1 191 ? -34.486 5.569 48.388 1.00 93.88 191 ILE A C 1
ATOM 1509 O O . ILE A 1 191 ? -34.635 5.843 49.578 1.00 93.88 191 ILE A O 1
ATOM 1513 N N . SER A 1 192 ? -35.248 6.104 47.427 1.00 92.94 192 SER A N 1
ATOM 1514 C CA . SER A 1 192 ? -36.329 7.061 47.702 1.00 92.94 192 SER A CA 1
ATOM 1515 C C . SER A 1 192 ? -37.397 6.458 48.615 1.00 92.94 192 SER A C 1
ATOM 1517 O O . SER A 1 192 ? -37.814 7.089 49.583 1.00 92.94 192 SER A O 1
ATOM 1519 N N . LEU A 1 193 ? -37.799 5.212 48.351 1.00 92.88 193 LEU A N 1
ATOM 1520 C CA . LEU A 1 193 ? -38.827 4.526 49.128 1.00 92.88 193 LEU A CA 1
ATOM 1521 C C . LEU A 1 193 ? -38.360 4.213 50.556 1.00 92.88 193 LEU A C 1
ATOM 1523 O O . LEU A 1 193 ? -39.102 4.432 51.511 1.00 92.88 193 LEU A O 1
ATOM 1527 N N . VAL A 1 194 ? -37.115 3.757 50.730 1.00 92.56 194 VAL A N 1
ATOM 1528 C CA . VAL A 1 194 ? -36.528 3.555 52.067 1.00 92.56 194 VAL A CA 1
ATOM 1529 C C . VAL A 1 194 ? -36.431 4.880 52.824 1.00 92.56 194 VAL A C 1
ATOM 1531 O O . VAL A 1 194 ? -36.734 4.920 54.016 1.00 92.56 194 VAL A O 1
ATOM 1534 N N . GLY A 1 195 ? -36.066 5.968 52.139 1.00 91.31 195 GLY A N 1
ATOM 1535 C CA . GLY A 1 195 ? -36.039 7.311 52.717 1.00 91.31 195 GLY A CA 1
ATOM 1536 C C . GLY A 1 195 ? -37.406 7.755 53.244 1.00 91.31 195 GLY A C 1
ATOM 1537 O O . GLY A 1 195 ? -37.507 8.192 54.390 1.00 91.31 195 GLY A O 1
ATOM 1538 N N . GLU A 1 196 ? -38.472 7.582 52.460 1.00 91.50 196 GLU A N 1
ATOM 1539 C CA . GLU A 1 196 ? -39.837 7.935 52.876 1.00 91.50 196 GLU A CA 1
ATOM 1540 C C . GLU A 1 196 ? -40.359 7.061 54.024 1.00 91.50 196 GLU A C 1
ATOM 1542 O O . GLU A 1 196 ? -40.987 7.564 54.961 1.00 91.50 196 GLU A O 1
ATOM 1547 N N . VAL A 1 197 ? -40.076 5.756 54.006 1.00 89.25 197 VAL A N 1
ATOM 1548 C CA . VAL A 1 197 ? -40.474 4.840 55.087 1.00 89.25 197 VAL A CA 1
ATOM 1549 C C . VAL A 1 197 ? -39.733 5.169 56.385 1.00 89.25 197 VAL A C 1
ATOM 1551 O O . VAL A 1 197 ? -40.350 5.203 57.449 1.00 89.25 197 VAL A O 1
ATOM 1554 N N . ALA A 1 198 ? -38.435 5.473 56.319 1.00 85.94 198 ALA A N 1
ATOM 1555 C CA . ALA A 1 198 ? -37.663 5.876 57.493 1.00 85.94 198 ALA A CA 1
ATOM 1556 C C . ALA A 1 198 ? -38.164 7.211 58.063 1.00 85.94 198 ALA A C 1
ATOM 1558 O O . ALA A 1 198 ? -38.349 7.333 59.274 1.00 85.94 198 ALA A O 1
ATOM 1559 N N . TRP A 1 199 ? -38.451 8.185 57.194 1.00 85.56 199 TRP A N 1
ATOM 1560 C CA . TRP A 1 199 ? -38.986 9.490 57.583 1.00 85.56 199 TRP A CA 1
ATOM 1561 C C . TRP A 1 199 ? -40.366 9.388 58.242 1.00 85.56 199 TRP A C 1
ATOM 1563 O O . TRP A 1 199 ? -40.612 9.970 59.300 1.00 85.56 199 TRP A O 1
ATOM 1573 N N . THR A 1 200 ? -41.273 8.607 57.654 1.00 84.12 200 THR A N 1
ATOM 1574 C CA . THR A 1 200 ? -42.623 8.409 58.201 1.00 84.12 200 THR A CA 1
ATOM 1575 C C . THR A 1 200 ? -42.620 7.588 59.490 1.00 84.12 200 THR A C 1
ATOM 1577 O O . THR A 1 200 ? -43.407 7.880 60.391 1.00 84.12 200 THR A O 1
ATOM 1580 N N . ALA A 1 201 ? -41.722 6.609 59.630 1.00 79.19 201 ALA A N 1
ATOM 1581 C CA . ALA A 1 201 ? -41.539 5.864 60.874 1.00 79.19 201 ALA A CA 1
ATOM 1582 C C . ALA A 1 201 ? -41.022 6.762 62.012 1.00 79.19 201 ALA A C 1
ATOM 1584 O O . ALA A 1 201 ? -41.542 6.700 63.125 1.00 79.19 201 ALA A O 1
ATOM 1585 N N . TRP A 1 202 ? -40.067 7.652 61.724 1.00 74.25 202 TRP A 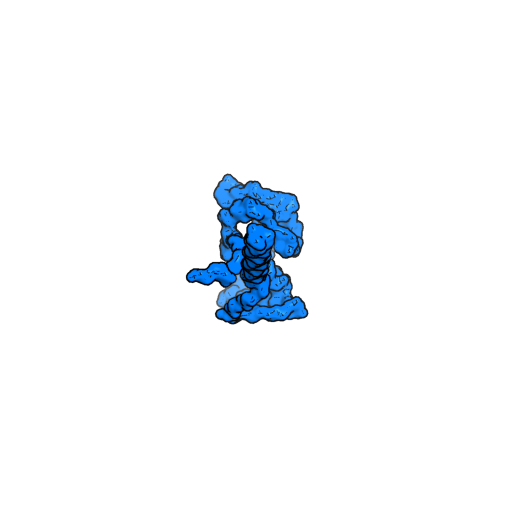N 1
ATOM 1586 C CA . TRP A 1 202 ? -39.580 8.649 62.683 1.00 74.25 202 TRP A CA 1
ATOM 1587 C C . TRP A 1 202 ? -40.668 9.651 63.086 1.00 74.25 202 TRP A C 1
ATOM 1589 O O . TRP A 1 202 ? -40.870 9.906 64.270 1.00 74.25 202 TRP A O 1
ATOM 1599 N N . SER A 1 203 ? -41.430 10.163 62.116 1.00 72.38 203 SER A N 1
ATOM 1600 C CA . SER A 1 203 ? -42.540 11.089 62.370 1.00 72.38 203 SER A CA 1
ATOM 1601 C C . SER A 1 203 ? -43.642 10.483 63.247 1.00 72.38 203 SER A C 1
ATOM 1603 O O . SER A 1 203 ? -44.223 11.208 64.050 1.00 72.38 203 SER A O 1
ATOM 1605 N N . LYS A 1 204 ? -43.938 9.184 63.107 1.00 63.44 204 LYS A N 1
ATOM 1606 C CA . LYS A 1 204 ? -44.948 8.491 63.926 1.00 63.44 204 LYS A CA 1
ATOM 1607 C C . LYS A 1 204 ? -44.470 8.170 65.342 1.00 63.44 204 LYS A C 1
ATOM 1609 O O . LYS A 1 204 ? -45.305 7.989 66.213 1.00 63.44 204 LYS A O 1
ATOM 1614 N N . SER A 1 205 ? -43.160 8.097 65.571 1.00 57.69 205 SER A N 1
ATOM 1615 C CA . SER A 1 205 ? -42.585 7.805 66.891 1.00 57.69 205 SER A CA 1
ATOM 1616 C C . SER A 1 205 ? -42.440 9.048 67.786 1.00 57.69 205 SER A C 1
ATOM 1618 O O . SER A 1 205 ? -42.082 8.910 68.953 1.00 57.69 205 SER A O 1
ATOM 1620 N N . CYS A 1 206 ? -42.696 10.246 67.243 1.00 53.31 206 CYS A N 1
ATOM 1621 C CA . CYS A 1 206 ? -42.672 11.535 67.946 1.00 53.31 206 CYS A CA 1
ATOM 1622 C C . CYS A 1 206 ? -44.068 12.068 68.336 1.00 53.31 206 CYS A C 1
ATOM 1624 O O . CYS A 1 206 ? -44.160 13.210 68.786 1.00 53.31 206 CYS A O 1
ATOM 1626 N N . TRP A 1 207 ? -45.128 11.271 68.165 1.00 43.50 207 TRP A N 1
ATOM 1627 C CA . TRP A 1 207 ? -46.483 11.548 68.659 1.00 43.50 207 TRP A CA 1
ATOM 1628 C C . TRP A 1 207 ? -46.904 10.501 69.686 1.00 43.50 207 TRP A C 1
ATOM 1630 O O . TRP A 1 207 ? -46.582 9.312 69.468 1.00 43.50 207 TRP A O 1
#

Radius of gyration: 29.54 Å; chains: 1; bounding box: 66×42×103 Å